Protein 4Z5S (pdb70)

Secondary structure (DSSP, 8-state):
---SS-TTSHHHHHHHHHHHHHHHHHHHHHHHHHHHHHHH-GGGHHHHHHHHHHHHHHHHHHHHHHHHTT----HHHHHHHHHHHHHHHHHHHHTT-HHHHHIIIIIIIHHHHHHHHHHHGGGS-HHHHHHHHHHHHHHHHS--HHHHHHHHTHHHHHHHHHHHHHHHHHHHHHHHHHHHHHHHHTT--HHHHHHHHHHHHHHHHHHHT--HHHHHHHHTTT-

Sequence (223 aa):
VRTEFDYSSEIYKDAYSRINAIVIEGEQEAYSNYLQMMAELLPEDKEELTRRLAKMENRHKKGFQACGNNLQVNPDMPYAQEFFAGLHGNFQHHAFSEGKVVTCLLIQALIIEAFAIAAYNIYIPVADDFARKKITEGVVKDEYTHLNYGEEWLKANFATAKEELEQANKENLPLVWKMLNQQVQGDAKVLGMEKEALVEEDFMMISYGEALSNIGFSTREIMRMSSYGL

Foldseek 3Di:
DQAPDDLLDPLLLVLCLAVLLLLLVLLQLQLVLLCLLCVLVVVCNVVSNVRSVLSNVLSVLSVVLNVVSVHHHDNVSNCVLCVQLSVVLVVCSVVSNSLLNLCSRLQQSLQLLLLLLVLLLSRGDPSSNVSSVVSNVVVVPDDSVSLVVLLVVVVVSVVVSQVSLLRPLLSVVVSLVVSQVSCVNSVRHSVSSLVSSLVRNLVSCVSSPDDPVRSVCRNPHND

Nearest PDB structures (foldseek):
  4z5s-assembly1_A  TM=1.005E+00  e=1.590E-28  Synechocystis sp. PCC 6803 substr. Kazusa
  4quw-assembly1_A  TM=9.975E-01  e=7.580E-22  Synechococcus elongatus PCC 7942 = FACHB-805
  4kvs-assembly1_A  TM=9.862E-01  e=9.616E-21  Prochlorococcus marinus str. MIT 9313
  5k53-assembly1_A  TM=9.858E-01  e=2.243E-20  Oscillatoria sp.
  4pgk-assembly1_A  TM=9.896E-01  e=4.785E-20  Prochlorococcus marinus str. MIT 9313

Organism: Synechocystis sp. (strain ATCC 27184 / PCC 6803 / Kazusa) (NCBI:txid1111708)

Solvent-accessible surface area: 10754 Å² total; per-residue (Å²): 202,106,30,175,80,91,53,83,31,124,95,0,44,74,2,7,17,49,19,5,0,16,24,4,15,11,9,60,14,5,64,39,7,8,62,47,0,7,122,48,8,87,123,32,128,89,88,0,24,151,21,0,122,5,11,26,138,6,23,118,18,8,72,33,0,0,108,73,15,154,12,130,35,55,48,92,49,0,89,140,25,14,57,36,5,51,37,53,1,88,113,4,43,86,87,41,88,26,12,16,0,0,0,4,7,1,3,0,23,32,3,22,27,25,2,18,11,46,32,17,20,80,21,0,12,101,87,0,94,158,36,0,67,36,7,10,130,38,26,138,90,81,124,42,20,0,27,65,47,0,95,86,50,36,98,114,2,63,144,53,0,59,90,3,1,94,100,1,0,42,42,0,18,142,10,4,94,106,11,63,48,22,2,116,28,1,29,8,70,50,119,33,6,35,102,39,1,52,99,34,0,9,116,11,0,62,51,3,40,7,55,112,178,33,26,130,158,14,13,54,90,52,128

Structure (mmCIF, N/CA/C/O backbone):
data_4Z5S
#
_entry.id   4Z5S
#
_cell.length_a   68.519
_cell.length_b   88.027
_cell.length_c   36.251
_cell.angle_alpha   90.00
_cell.angle_beta   90.00
_cell.angle_gamma   90.00
#
_symmetry.space_group_name_H-M   'P 21 21 2'
#
loop_
_entity.id
_entity.type
_entity.pdbx_description
1 polymer 'Aldehyde decarbonylase'
2 water water
#
loop_
_atom_site.group_PDB
_atom_site.id
_atom_site.type_symbol
_atom_site.label_atom_id
_atom_site.label_alt_id
_atom_site.label_comp_id
_atom_site.label_asym_id
_atom_site.label_entity_id
_atom_site.label_seq_id
_atom_site.pdbx_PDB_ins_code
_atom_site.Cartn_x
_atom_site.Cartn_y
_atom_site.Cartn_z
_atom_site.occupancy
_atom_site.B_iso_or_equiv
_atom_site.auth_seq_id
_atom_site.auth_comp_id
_atom_site.auth_asym_id
_atom_site.auth_atom_id
_atom_site.pdbx_PDB_model_num
ATOM 1 N N . VAL A 1 6 ? -6.201 120.699 50.221 1.00 44.62 6 VAL A N 1
ATOM 2 C CA . VAL A 1 6 ? -7.252 119.682 50.195 1.00 33.74 6 VAL A CA 1
ATOM 3 C C . VAL A 1 6 ? -6.609 118.293 50.012 1.00 21.94 6 VAL A C 1
ATOM 4 O O . VAL A 1 6 ? -7.277 117.254 50.031 1.00 24.38 6 VAL A O 1
ATOM 8 N N . ARG A 1 7 ? -5.281 118.280 49.918 1.00 20.54 7 ARG A N 1
ATOM 9 C CA . ARG A 1 7 ? -4.555 117.048 49.606 1.00 16.37 7 ARG A CA 1
ATOM 10 C C . ARG A 1 7 ? -4.226 116.130 50.778 1.00 13.68 7 ARG A C 1
ATOM 11 O O . ARG A 1 7 ? -4.111 114.917 50.597 1.00 15.56 7 ARG A O 1
ATOM 19 N N . THR A 1 8 ? -4.047 116.704 51.964 1.00 13.60 8 THR A N 1
ATOM 20 C CA . THR A 1 8 ? -3.659 115.921 53.137 1.00 9.64 8 THR A CA 1
ATOM 21 C C . THR A 1 8 ? -4.491 116.337 54.342 1.00 9.65 8 THR A C 1
ATOM 22 O O . THR A 1 8 ? -4.950 117.482 54.414 1.00 12.36 8 THR A O 1
ATOM 26 N N . GLU A 1 9 ? -4.701 115.404 55.269 1.00 9.41 9 GLU A N 1
ATOM 27 C CA . GLU A 1 9 ? -5.423 115.719 56.499 1.00 9.90 9 GLU A CA 1
ATOM 28 C C . GLU A 1 9 ? -4.607 116.616 57.430 1.00 12.57 9 GLU A C 1
ATOM 29 O O . GLU A 1 9 ? -5.176 117.433 58.153 1.00 13.68 9 GLU A O 1
ATOM 35 N N . PHE A 1 10 ? -3.279 116.476 57.407 1.00 10.34 10 PHE A N 1
ATOM 36 C CA . PHE A 1 10 ? -2.409 117.365 58.184 1.00 9.18 10 PHE A CA 1
ATOM 37 C C . PHE A 1 10 ? -1.829 118.434 57.289 1.00 12.63 10 PHE A C 1
ATOM 38 O O . PHE A 1 10 ? -1.300 118.127 56.225 1.00 13.72 10 PHE A O 1
ATOM 46 N N . ASP A 1 11 ? -1.941 119.688 57.714 1.00 9.78 11 ASP A N 1
ATOM 47 C CA . ASP A 1 11 ? -1.440 120.790 56.907 1.00 11.02 11 ASP A CA 1
ATOM 48 C C . ASP A 1 11 ? 0.075 120.673 56.705 1.00 9.54 11 ASP A C 1
ATOM 49 O O . ASP A 1 11 ? 0.802 120.257 57.611 1.00 11.25 11 ASP A O 1
ATOM 54 N N . TYR A 1 12 ? 0.551 121.048 55.518 1.00 9.23 12 TYR A N 1
ATOM 55 C CA . TYR A 1 12 ? 1.986 121.004 55.230 1.00 9.64 12 TYR A CA 1
ATOM 56 C C . TYR A 1 12 ? 2.810 121.813 56.230 1.00 9.49 12 TYR A C 1
ATOM 57 O O . TYR A 1 12 ? 3.979 121.513 56.448 1.00 9.51 12 TYR A O 1
ATOM 66 N N . SER A 1 13 ? 2.196 122.823 56.842 1.00 8.72 13 SER A N 1
ATOM 67 C CA . SER A 1 13 ? 2.917 123.708 57.761 1.00 9.34 13 SER A CA 1
ATOM 68 C C . SER A 1 13 ? 2.874 123.209 59.199 1.00 9.98 13 SER A C 1
ATOM 69 O O . SER A 1 13 ? 3.552 123.765 60.080 1.00 12.78 13 SER A O 1
ATOM 72 N N . SER A 1 14 ? 2.085 122.168 59.456 1.00 11.08 14 SER A N 1
ATOM 73 C CA . SER A 1 14 ? 1.942 121.657 60.821 1.00 10.29 14 SER A CA 1
ATOM 74 C C . SER A 1 14 ? 3.224 120.988 61.313 1.00 10.27 14 SER A C 1
ATOM 75 O O . SER A 1 14 ? 3.989 120.401 60.522 1.00 10.85 14 SER A O 1
ATOM 78 N N . GLU A 1 15 ? 3.455 121.082 62.616 1.00 11.02 15 GLU A N 1
ATOM 79 C CA . GLU A 1 15 ? 4.577 120.381 63.218 1.00 10.07 15 GLU A CA 1
ATOM 80 C C . GLU A 1 15 ? 4.430 118.866 63.064 1.00 13.36 15 GLU A C 1
ATOM 81 O O . GLU A 1 15 ? 5.414 118.164 62.852 1.00 12.15 15 GLU A O 1
ATOM 87 N N . ILE A 1 16 ? 3.198 118.363 63.113 1.00 12.20 16 ILE A N 1
ATOM 88 C CA . ILE A 1 16 ? 2.958 116.939 62.883 1.00 9.64 16 ILE A CA 1
ATOM 89 C C . ILE A 1 16 ? 3.434 116.505 61.500 1.00 10.04 16 ILE A C 1
ATOM 90 O O . ILE A 1 16 ? 4.139 115.493 61.370 1.00 10.27 16 ILE A O 1
ATOM 95 N N . TYR A 1 17 ? 3.083 117.282 60.475 1.00 8.64 17 TYR A N 1
ATOM 96 C CA . TYR A 1 17 ? 3.489 116.950 59.113 1.00 8.08 17 TYR A CA 1
ATOM 97 C C . TYR A 1 17 ? 5.004 117.077 58.956 1.00 8.25 17 TYR A C 1
ATOM 98 O O . TYR A 1 17 ? 5.656 116.172 58.424 1.00 7.91 17 TYR A O 1
ATOM 107 N N . LYS A 1 18 ? 5.562 118.188 59.428 1.00 9.03 18 LYS A N 1
ATOM 108 C CA . LYS A 1 18 ? 6.997 118.437 59.273 1.00 8.18 18 LYS A CA 1
ATOM 109 C C . LYS A 1 18 ? 7.834 117.378 59.993 1.00 9.38 18 LYS A C 1
ATOM 110 O O . LYS A 1 18 ? 8.872 116.951 59.481 1.00 10.22 18 LYS A O 1
ATOM 116 N N . ASP A 1 19 ? 7.365 116.937 61.159 1.00 10.85 19 ASP A N 1
ATOM 117 C CA . ASP A 1 19 ? 8.055 115.903 61.915 1.00 9.20 19 ASP A CA 1
ATOM 118 C C . ASP A 1 19 ? 8.096 114.575 61.158 1.00 9.67 19 ASP A C 1
ATOM 119 O O . ASP A 1 19 ? 9.165 113.959 61.019 1.00 8.72 19 ASP A O 1
ATOM 124 N N . ALA A 1 20 ? 6.945 114.143 60.649 1.00 8.04 20 ALA A N 1
ATOM 125 C CA . ALA A 1 20 ? 6.904 112.935 59.842 1.00 7.68 20 ALA A CA 1
ATOM 126 C C . ALA A 1 20 ? 7.770 113.108 58.608 1.00 7.75 20 ALA A C 1
ATOM 127 O O . ALA A 1 20 ? 8.523 112.202 58.239 1.00 8.86 20 ALA A O 1
ATOM 129 N N . TYR A 1 21 ? 7.660 114.269 57.968 1.00 7.03 21 TYR A N 1
ATOM 130 C CA . TYR A 1 21 ? 8.435 114.544 56.766 1.00 6.66 21 TYR A CA 1
ATOM 131 C C . TYR A 1 21 ? 9.933 114.469 57.025 1.00 8.36 21 TYR A C 1
ATOM 132 O O . TYR A 1 21 ? 10.707 114.040 56.160 1.00 8.44 21 TYR A O 1
ATOM 141 N N . SER A 1 22 ? 10.352 114.886 58.215 1.00 7.40 22 SER A N 1
ATOM 142 C CA . SER A 1 22 ? 11.776 114.893 58.523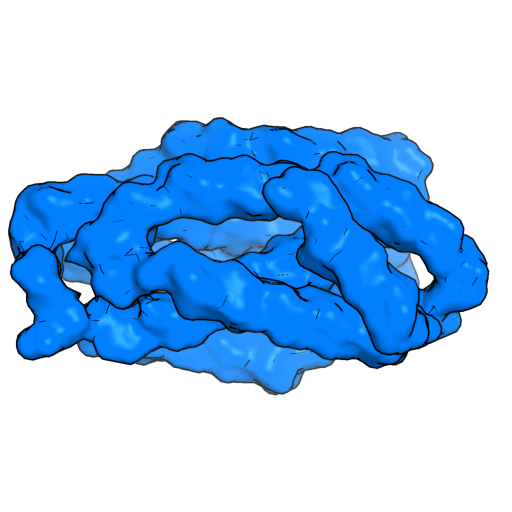 1.00 7.23 22 SER A CA 1
ATOM 143 C C . SER A 1 22 ? 12.384 113.498 58.418 1.00 8.03 22 SER A C 1
ATOM 144 O O . SER A 1 22 ? 13.547 113.343 58.029 1.00 8.52 22 SER A O 1
ATOM 147 N N . ARG A 1 23 ? 11.605 112.477 58.756 1.00 7.83 23 ARG A N 1
ATOM 148 C CA . ARG A 1 23 ? 12.106 111.122 58.682 1.00 7.88 23 ARG A CA 1
ATOM 149 C C . ARG A 1 23 ? 11.926 110.495 57.304 1.00 9.15 23 ARG A C 1
ATOM 150 O O . ARG A 1 23 ? 12.835 109.815 56.815 1.00 10.05 23 ARG A O 1
ATOM 158 N N . ILE A 1 24 ? 10.785 110.734 56.658 1.00 8.46 24 ILE A N 1
ATOM 159 C CA . ILE A 1 24 ? 10.562 110.173 55.325 1.00 6.63 24 ILE A CA 1
ATOM 160 C C . ILE A 1 24 ? 11.490 110.821 54.301 1.00 8.17 24 ILE A C 1
ATOM 161 O O . ILE A 1 24 ? 12.049 110.147 53.443 1.00 7.60 24 ILE A O 1
ATOM 166 N N . ASN A 1 25 ? 11.659 112.135 54.387 1.00 7.32 25 ASN A N 1
ATOM 167 C CA . ASN A 1 25 ? 12.597 112.845 53.521 1.00 5.75 25 ASN A CA 1
ATOM 168 C C . ASN A 1 25 ? 14.026 112.337 53.734 1.00 8.26 25 ASN A C 1
ATOM 169 O O . ASN A 1 25 ? 14.765 112.119 52.772 1.00 8.40 25 ASN A O 1
ATOM 174 N N . ALA A 1 26 ? 14.406 112.125 54.989 1.00 7.54 26 ALA A N 1
ATOM 175 C CA . ALA A 1 26 ? 15.734 111.592 55.282 1.00 6.14 26 ALA A CA 1
ATOM 176 C C . ALA A 1 26 ? 15.915 110.204 54.648 1.00 7.78 26 ALA A C 1
ATOM 177 O O . ALA A 1 26 ? 16.976 109.900 54.074 1.00 8.27 26 ALA A O 1
ATOM 179 N N . ILE A 1 27 ? 14.887 109.365 54.747 1.00 7.07 27 ILE A N 1
ATOM 180 C CA . ILE A 1 27 ? 14.941 108.030 54.159 1.00 6.67 27 ILE A CA 1
ATOM 181 C C . ILE A 1 27 ? 15.156 108.107 52.647 1.00 9.43 27 ILE A C 1
ATOM 182 O O . ILE A 1 27 ? 15.998 107.392 52.097 1.00 8.74 27 ILE A O 1
ATOM 187 N N . VAL A 1 28 ? 14.423 108.980 51.963 1.00 7.39 28 VAL A N 1
ATOM 188 C CA . VAL A 1 28 ? 14.605 109.062 50.520 1.00 7.40 28 VAL A CA 1
ATOM 189 C C . VAL A 1 28 ? 15.992 109.593 50.141 1.00 9.53 28 VAL A C 1
ATOM 190 O O . VAL A 1 28 ? 16.631 109.069 49.220 1.00 9.46 28 VAL A O 1
ATOM 194 N N . ILE A 1 29 ? 16.479 110.601 50.867 1.00 7.37 29 ILE A N 1
ATOM 195 C CA . ILE A 1 29 ? 17.795 111.175 50.625 1.00 7.05 29 ILE A CA 1
ATOM 196 C C . ILE A 1 29 ? 18.888 110.126 50.856 1.00 10.71 29 ILE A C 1
ATOM 197 O O . ILE A 1 29 ? 19.783 109.952 50.025 1.00 9.11 29 ILE A O 1
ATOM 202 N N . GLU A 1 30 ? 18.808 109.419 51.978 1.00 8.83 30 GLU A N 1
ATOM 203 C CA . GLU A 1 30 ? 19.787 108.380 52.286 1.00 10.47 30 GLU A CA 1
ATOM 204 C C . GLU A 1 30 ? 19.757 107.242 51.266 1.00 12.55 30 GLU A C 1
ATOM 205 O O . GLU A 1 30 ? 20.821 106.737 50.862 1.00 9.90 30 GLU A O 1
ATOM 211 N N . GLY A 1 31 ? 18.556 106.859 50.834 1.00 9.27 31 GLY A N 1
ATOM 212 C CA . GLY A 1 31 ? 18.401 105.804 49.841 1.00 5.93 31 GLY A CA 1
ATOM 213 C C . GLY A 1 31 ? 19.087 106.197 48.546 1.00 9.83 31 GLY A C 1
ATOM 214 O O . GLY A 1 31 ? 19.775 105.383 47.906 1.00 8.31 31 GLY A O 1
ATOM 215 N N . GLU A 1 32 ? 18.891 107.444 48.146 1.00 7.56 32 GLU A N 1
ATOM 216 C CA . GLU A 1 32 ? 19.553 107.950 46.946 1.00 7.53 32 GLU A CA 1
ATOM 217 C C . GLU A 1 32 ? 21.078 108.048 47.102 1.00 7.98 32 GLU A C 1
ATOM 218 O O . GLU A 1 32 ? 21.818 107.701 46.184 1.00 8.73 32 GLU A O 1
ATOM 224 N N . GLN A 1 33 ? 21.550 108.518 48.262 1.00 8.27 33 GLN A N 1
ATOM 225 C CA . GLN A 1 33 ? 22.974 108.533 48.578 1.00 8.82 33 GLN A CA 1
ATOM 226 C C . GLN A 1 33 ? 23.562 107.126 48.486 1.00 7.83 33 GLN A C 1
ATOM 227 O O . GLN A 1 33 ? 24.609 106.917 47.877 1.00 9.02 33 GLN A O 1
ATOM 233 N N . GLU A 1 34 ? 22.874 106.161 49.081 1.00 8.29 34 GLU A N 1
ATOM 234 C CA . GLU A 1 34 ? 23.353 104.783 49.021 1.00 7.12 34 GLU A CA 1
ATOM 235 C C . GLU A 1 34 ? 23.310 104.212 47.602 1.00 7.90 34 GLU A C 1
ATOM 236 O O . GLU A 1 34 ? 24.203 103.469 47.212 1.00 11.19 34 GLU A O 1
ATOM 242 N N . ALA A 1 35 ? 22.301 104.588 46.813 1.00 5.39 35 ALA A N 1
ATOM 243 C CA . ALA A 1 35 ? 22.241 104.154 45.423 1.00 5.65 35 ALA A CA 1
ATOM 244 C C . ALA A 1 35 ? 23.460 104.634 44.618 1.00 8.12 35 ALA A C 1
ATOM 245 O O . ALA A 1 35 ? 24.046 103.873 43.851 1.00 8.41 35 ALA A O 1
ATOM 247 N N . TYR A 1 36 ? 23.819 105.906 44.788 1.00 7.31 36 TYR A N 1
ATOM 248 C CA . TYR A 1 36 ? 25.011 106.485 44.184 1.00 8.30 36 TYR A CA 1
ATOM 249 C C . TYR A 1 36 ? 26.250 105.648 44.522 1.00 6.41 36 TYR A C 1
ATOM 250 O O . TYR A 1 36 ? 26.982 105.200 43.619 1.00 7.17 36 TYR A O 1
ATOM 259 N N . SER A 1 37 ? 26.467 105.414 45.811 1.00 6.54 37 SER A N 1
ATOM 260 C CA . SER A 1 37 ? 27.639 104.680 46.253 1.00 9.13 37 SER A CA 1
ATOM 261 C C . SER A 1 37 ? 27.591 103.215 45.811 1.00 9.81 37 SER A C 1
ATOM 262 O O . SER A 1 37 ? 28.609 102.651 45.411 1.00 10.82 37 SER A O 1
ATOM 265 N N . ASN A 1 38 ? 26.409 102.607 45.877 1.00 8.45 38 ASN A N 1
ATOM 266 C CA . ASN A 1 38 ? 26.233 101.216 45.468 1.00 8.24 38 ASN A CA 1
ATOM 267 C C . ASN A 1 38 ? 26.501 100.993 43.986 1.00 10.18 38 ASN A C 1
ATOM 268 O O . ASN A 1 38 ? 27.173 100.036 43.617 1.00 8.84 38 ASN A O 1
ATOM 273 N N . TYR A 1 39 ? 25.991 101.873 43.134 1.00 6.43 39 TYR A N 1
ATOM 274 C CA . TYR A 1 39 ? 26.253 101.747 41.700 1.00 7.56 39 TYR A CA 1
ATOM 275 C C . TYR A 1 39 ? 27.724 101.949 41.363 1.00 9.44 39 TYR A C 1
ATOM 276 O O . TYR A 1 39 ? 28.246 101.248 40.496 1.00 8.97 39 TYR A O 1
ATOM 285 N N . LEU A 1 40 ? 28.401 102.886 42.036 1.00 6.99 40 LEU A N 1
ATOM 286 C CA . LEU A 1 40 ? 29.838 103.061 41.799 1.00 9.08 40 LEU A CA 1
ATOM 287 C C . LEU A 1 40 ? 30.611 101.804 42.201 1.00 8.80 40 LEU A C 1
ATOM 288 O O . LEU A 1 40 ? 31.584 101.424 41.539 1.00 9.63 40 LEU A O 1
ATOM 293 N N . GLN A 1 41 ? 30.198 101.177 43.299 1.00 7.53 41 GLN A N 1
ATOM 294 C CA . GLN A 1 41 ? 30.829 99.924 43.727 1.00 7.67 41 GLN A CA 1
ATOM 295 C C . GLN A 1 41 ? 30.518 98.776 42.785 1.00 11.19 41 GLN A C 1
ATOM 296 O O . GLN A 1 41 ? 31.365 97.909 42.544 1.00 12.84 41 GLN A O 1
ATOM 302 N N . MET A 1 42 ? 29.318 98.761 42.223 1.00 8.97 42 MET A N 1
ATOM 303 C CA A MET A 1 42 ? 28.943 97.741 41.243 0.50 10.27 42 MET A CA 1
ATOM 304 C CA B MET A 1 42 ? 29.010 97.674 41.307 0.50 10.01 42 MET A CA 1
ATOM 305 C C . MET A 1 42 ? 29.834 97.785 40.022 1.00 12.05 42 MET A C 1
ATOM 306 O O . MET A 1 42 ? 30.147 96.764 39.416 1.00 10.95 42 MET A O 1
ATOM 315 N N . ALA A 1 43 ? 30.240 98.997 39.657 1.00 13.00 43 ALA A N 1
ATOM 316 C CA . ALA A 1 43 ? 31.155 99.191 38.531 1.00 12.85 43 ALA A CA 1
ATOM 317 C C . ALA A 1 43 ? 32.529 98.543 38.778 1.00 12.31 43 ALA A C 1
ATOM 318 O O . ALA A 1 43 ? 33.254 98.223 37.834 1.00 13.62 43 ALA A O 1
ATOM 320 N N . GLU A 1 44 ? 32.902 98.353 40.045 1.00 13.47 44 GLU A N 1
ATOM 321 C CA . GLU A 1 44 ? 34.119 97.602 40.363 1.00 12.69 44 GLU A CA 1
ATOM 322 C C . GLU A 1 44 ? 33.971 96.134 40.021 1.00 11.04 44 GLU A C 1
ATOM 323 O O . GLU A 1 44 ? 34.925 95.493 39.581 1.00 15.89 44 GLU A O 1
ATOM 329 N N . LEU A 1 45 ? 32.773 95.601 40.261 1.00 11.61 45 LEU A N 1
ATOM 330 C CA . LEU A 1 45 ? 32.510 94.190 40.026 1.00 13.54 45 LEU A CA 1
ATOM 331 C C . LEU A 1 45 ? 32.238 93.910 38.548 1.00 12.65 45 LEU A C 1
ATOM 332 O O . LEU A 1 45 ? 32.492 92.811 38.056 1.00 13.85 45 LEU A O 1
ATOM 337 N N . LEU A 1 46 ? 31.728 94.920 37.844 1.00 10.14 46 LEU A N 1
ATOM 338 C CA . LEU A 1 46 ? 31.362 94.804 36.435 1.00 11.30 46 LEU A CA 1
ATOM 339 C C . LEU A 1 46 ? 32.010 95.916 35.638 1.00 12.20 46 LEU A C 1
ATOM 340 O O . LEU A 1 46 ? 31.320 96.796 35.127 1.00 10.11 46 LEU A O 1
ATOM 345 N N . PRO A 1 47 ? 33.346 95.898 35.549 1.00 11.75 47 PRO A N 1
ATOM 346 C CA . PRO A 1 47 ? 34.041 97.015 34.896 1.00 11.47 47 PRO A CA 1
ATOM 347 C C . PRO A 1 47 ? 33.660 97.201 33.435 1.00 12.02 47 PRO A C 1
ATOM 348 O O . PRO A 1 47 ? 33.767 98.310 32.909 1.00 13.99 47 PRO A O 1
ATOM 352 N N . GLU A 1 48 ? 33.222 96.130 32.782 1.00 13.26 48 GLU A N 1
ATOM 353 C CA . GLU A 1 48 ? 32.821 96.223 31.386 1.00 15.56 48 GLU A CA 1
ATOM 354 C C . GLU A 1 48 ? 31.618 97.165 31.220 1.00 15.55 48 GLU A C 1
ATOM 355 O O . GLU A 1 48 ? 31.387 97.711 30.140 1.00 18.97 48 GLU A O 1
ATOM 361 N N . ASP A 1 49 ? 30.858 97.363 32.298 1.00 12.30 49 ASP A N 1
ATOM 362 C CA . ASP A 1 49 ? 29.687 98.220 32.246 1.00 12.98 49 ASP A CA 1
ATOM 363 C C . ASP A 1 49 ? 29.873 99.466 33.104 1.00 9.94 49 ASP A C 1
ATOM 364 O O . ASP A 1 49 ? 28.905 100.043 33.584 1.00 12.44 49 ASP A O 1
ATOM 369 N N . LYS A 1 50 ? 31.126 99.884 33.274 1.00 11.69 50 LYS A N 1
ATOM 370 C CA . LYS A 1 50 ? 31.446 101.002 34.162 1.00 12.90 50 LYS A CA 1
ATOM 371 C C . LYS A 1 50 ? 30.748 102.296 33.756 1.00 12.16 50 LYS A C 1
ATOM 372 O O . LYS A 1 50 ? 30.246 103.026 34.613 1.00 12.89 50 LYS A O 1
ATOM 378 N N . GLU A 1 51 ? 30.730 102.590 32.456 1.00 12.66 51 GLU A N 1
ATOM 379 C CA . GLU A 1 51 ? 30.153 103.853 32.001 1.00 11.99 51 GLU A CA 1
ATOM 380 C C . GLU A 1 51 ? 28.664 103.907 32.350 1.00 11.13 51 GLU A C 1
ATOM 381 O O . GLU A 1 51 ? 28.184 104.892 32.898 1.00 12.34 51 GLU A O 1
ATOM 387 N N . GLU A 1 52 ? 27.941 102.828 32.072 1.00 14.97 52 GLU A N 1
ATOM 388 C CA . GLU A 1 52 ? 26.505 102.796 32.328 1.00 14.26 52 GLU A CA 1
ATOM 389 C C . GLU A 1 52 ? 26.196 102.871 33.827 1.00 11.54 52 GLU A C 1
ATOM 390 O O . GLU A 1 52 ? 25.278 103.583 34.261 1.00 13.35 52 GLU A O 1
ATOM 396 N N . LEU A 1 53 ? 26.993 102.169 34.624 1.00 11.65 53 LEU A N 1
ATOM 397 C CA . LEU A 1 53 ? 26.762 102.141 36.065 1.00 11.03 53 LEU A CA 1
ATOM 398 C C . LEU A 1 53 ? 27.118 103.481 36.709 1.00 9.61 53 LEU A C 1
ATOM 399 O O . LEU A 1 53 ? 26.466 103.918 37.675 1.00 10.93 53 LEU A O 1
ATOM 404 N N . THR A 1 54 ? 28.134 104.140 36.169 1.00 12.41 54 THR A N 1
ATOM 405 C CA . THR A 1 54 ? 28.528 105.450 36.671 1.00 12.48 54 THR A CA 1
ATOM 406 C C . THR A 1 54 ? 27.447 106.458 36.327 1.00 11.11 54 THR A C 1
ATOM 407 O O . THR A 1 54 ? 27.113 107.309 37.146 1.00 12.55 54 THR A O 1
ATOM 411 N N . ARG A 1 55 ? 26.879 106.352 35.126 1.00 12.49 55 ARG A N 1
ATOM 412 C CA A ARG A 1 55 ? 25.790 107.243 34.730 0.50 12.15 55 ARG A CA 1
ATOM 413 C CA B ARG A 1 55 ? 25.794 107.245 34.732 0.50 12.16 55 ARG A CA 1
ATOM 414 C C . ARG A 1 55 ? 24.598 107.108 35.668 1.00 12.82 55 ARG A C 1
ATOM 415 O O . ARG A 1 55 ? 24.008 108.104 36.068 1.00 12.79 55 ARG A O 1
ATOM 430 N N . LEU A 1 56 ? 24.250 105.869 36.015 1.00 9.27 56 LEU A N 1
ATOM 431 C CA . LEU A 1 56 ? 23.150 105.620 36.943 1.00 8.98 56 LEU A CA 1
ATOM 432 C C . LEU A 1 56 ? 23.464 106.213 38.313 1.00 11.51 56 LEU A C 1
ATOM 433 O O . LEU A 1 56 ? 22.603 106.844 38.939 1.00 10.73 56 LEU A O 1
ATOM 438 N N . ALA A 1 57 ? 24.704 106.031 38.773 1.00 9.05 57 ALA A N 1
ATOM 439 C CA . ALA A 1 57 ? 25.107 106.581 40.062 1.00 7.43 57 ALA A CA 1
ATOM 440 C C . ALA A 1 57 ? 24.899 108.077 40.086 1.00 8.59 57 ALA A C 1
ATOM 441 O O . ALA A 1 57 ? 24.331 108.621 41.047 1.00 11.91 57 ALA A O 1
ATOM 443 N N . LYS A 1 58 ? 25.376 108.741 39.036 1.00 10.54 58 LYS A N 1
ATOM 444 C CA . LYS A 1 58 ? 25.299 110.190 38.943 1.00 9.20 58 LYS A CA 1
ATOM 445 C C . LYS A 1 58 ? 23.864 110.670 38.883 1.00 9.97 58 LYS A C 1
ATOM 446 O O . LYS A 1 58 ? 23.517 111.687 39.484 1.00 13.08 58 LYS A O 1
ATOM 452 N N . MET A 1 59 ? 23.023 109.922 38.185 1.00 10.61 59 MET A N 1
ATOM 453 C CA . MET A 1 59 ? 21.602 110.263 38.155 1.00 8.83 59 MET A CA 1
ATOM 454 C C . MET A 1 59 ? 20.981 110.194 39.545 1.00 10.72 59 MET A C 1
ATOM 455 O O . MET A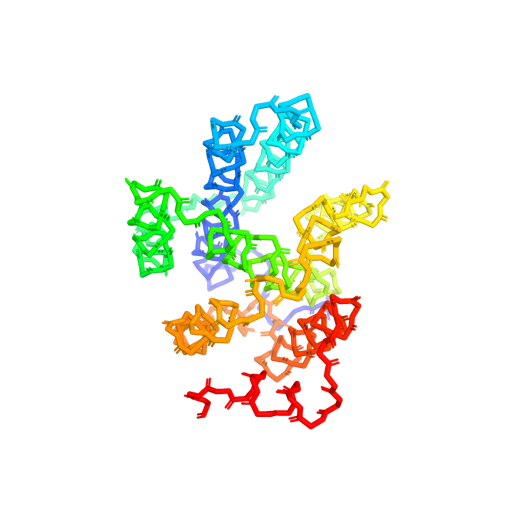 1 59 ? 20.193 111.065 39.915 1.00 9.83 59 MET A O 1
ATOM 460 N N . GLU A 1 60 ? 21.338 109.172 40.321 1.00 7.17 60 GLU A N 1
ATOM 461 C CA . GLU A 1 60 ? 20.748 109.056 41.641 1.00 7.35 60 GLU A CA 1
ATOM 462 C C . GLU A 1 60 ? 21.269 110.151 42.561 1.00 8.60 60 GLU A C 1
ATOM 463 O O . GLU A 1 60 ? 20.530 110.615 43.430 1.00 9.24 60 GLU A O 1
ATOM 469 N N . ASN A 1 61 ? 22.513 110.589 42.365 1.00 9.95 61 ASN A N 1
ATOM 470 C CA . ASN A 1 61 ? 23.005 111.719 43.152 1.00 9.21 61 ASN A CA 1
ATOM 471 C C . ASN A 1 61 ? 22.239 113.014 42.834 1.00 10.66 61 ASN A C 1
ATOM 472 O O . ASN A 1 61 ? 21.955 113.819 43.728 1.00 12.60 61 ASN A O 1
ATOM 477 N N . ARG A 1 62 ? 21.887 113.195 41.563 1.00 9.57 62 ARG A N 1
ATOM 478 C CA . ARG A 1 62 ? 21.060 114.312 41.117 1.00 10.22 62 ARG A CA 1
ATOM 479 C C . ARG A 1 62 ? 19.700 114.226 41.810 1.00 12.14 62 ARG A C 1
ATOM 480 O O . ARG A 1 62 ? 19.188 115.227 42.322 1.00 12.34 62 ARG A O 1
ATOM 488 N N . HIS A 1 63 ? 19.124 113.028 41.844 1.00 9.58 63 HIS A N 1
ATOM 489 C CA . HIS A 1 63 ? 17.831 112.829 42.495 1.00 9.00 63 HIS A CA 1
ATOM 490 C C . HIS A 1 63 ? 17.903 113.165 43.980 1.00 10.13 63 HIS A C 1
ATOM 491 O O . HIS A 1 63 ? 16.998 113.789 44.526 1.00 10.26 63 HIS A O 1
ATOM 498 N N . LYS A 1 64 ? 18.981 112.732 44.631 1.00 9.05 64 LYS A N 1
ATOM 499 C CA . LYS A 1 64 ? 19.212 113.049 46.043 1.00 10.54 64 LYS A CA 1
ATOM 500 C C . LYS A 1 64 ? 19.095 114.548 46.299 1.00 9.60 64 LYS A C 1
ATOM 501 O O . LYS A 1 64 ? 18.412 114.983 47.237 1.00 10.84 64 LYS A O 1
ATOM 507 N N . LYS A 1 65 ? 19.726 115.345 45.442 1.00 10.57 65 LYS A N 1
ATOM 508 C CA . LYS A 1 65 ? 19.718 116.789 45.616 1.00 11.77 65 LYS A CA 1
ATOM 509 C C . LYS A 1 65 ? 18.320 117.382 45.443 1.00 12.49 65 LYS A C 1
ATOM 510 O O . LYS A 1 65 ? 17.953 118.325 46.142 1.00 13.03 65 LYS A O 1
ATOM 516 N N . GLY A 1 66 ? 17.530 116.812 44.531 1.00 11.42 66 GLY A N 1
ATOM 517 C CA . GLY A 1 66 ? 16.143 117.223 44.385 1.00 9.83 66 GLY A CA 1
ATOM 518 C C . GLY A 1 66 ? 15.333 116.966 45.644 1.00 10.45 66 GLY A C 1
ATOM 519 O O . GLY A 1 66 ? 14.555 117.818 46.076 1.00 9.34 66 GLY A O 1
ATOM 520 N N . PHE A 1 67 ? 15.519 115.797 46.244 1.00 9.56 67 PHE A N 1
ATOM 521 C CA . PHE A 1 67 ? 14.794 115.476 47.462 1.00 7.91 67 PHE A CA 1
ATOM 522 C C . PHE A 1 67 ? 15.276 116.326 48.641 1.00 9.80 67 PHE A C 1
ATOM 523 O O . PHE A 1 67 ? 14.482 116.703 49.493 1.00 8.96 67 PHE A O 1
ATOM 531 N N . GLN A 1 68 ? 16.560 116.670 48.669 1.00 10.60 68 GLN A N 1
ATOM 532 C CA . GLN A 1 68 ? 17.016 117.631 49.676 1.00 10.41 68 GLN A CA 1
ATOM 533 C C . GLN A 1 68 ? 16.277 118.966 49.525 1.00 12.99 68 GLN A C 1
ATOM 534 O O . GLN A 1 68 ? 15.863 119.563 50.516 1.00 10.71 68 GLN A O 1
ATOM 540 N N . ALA A 1 69 ? 16.061 119.405 48.287 1.00 10.90 69 ALA A N 1
ATOM 541 C CA . ALA A 1 69 ? 15.342 120.651 48.021 1.00 9.61 69 ALA A CA 1
ATOM 542 C C . ALA A 1 69 ? 13.892 120.581 48.512 1.00 10.93 69 ALA A C 1
ATOM 543 O O . ALA A 1 69 ? 13.305 121.596 48.911 1.00 12.48 69 ALA A O 1
ATOM 545 N N . CYS A 1 70 ? 13.323 119.376 48.491 1.00 10.80 70 CYS A N 1
ATOM 546 C CA . CYS A 1 70 ? 11.947 119.191 48.940 1.00 8.57 70 CYS A CA 1
ATOM 547 C C . CYS A 1 70 ? 11.841 119.451 50.434 1.00 9.74 70 CYS A C 1
ATOM 548 O O . CYS A 1 70 ? 10.899 120.091 50.888 1.00 9.94 70 CYS A O 1
ATOM 551 N N . GLY A 1 71 ? 12.809 118.949 51.202 1.00 10.19 71 GLY A N 1
ATOM 552 C CA . GLY A 1 71 ? 12.829 119.175 52.638 1.00 10.83 71 GLY A CA 1
ATOM 553 C C . GLY A 1 71 ? 13.051 120.647 52.948 1.00 12.05 71 GLY A C 1
ATOM 554 O O . GLY A 1 71 ? 12.370 121.210 53.807 1.00 10.33 71 GLY A O 1
ATOM 555 N N . ASN A 1 72 ? 13.962 121.281 52.220 1.00 12.75 72 ASN A N 1
ATOM 556 C CA . ASN A 1 72 ? 14.219 122.717 52.412 1.00 11.59 72 ASN A CA 1
ATOM 557 C C . ASN A 1 72 ? 12.977 123.581 52.172 1.00 13.98 72 ASN A C 1
ATOM 558 O O . ASN A 1 72 ? 12.686 124.540 52.914 1.00 12.36 72 ASN A O 1
ATOM 563 N N . ASN A 1 73 ? 12.240 123.241 51.123 1.00 12.01 73 ASN A N 1
ATOM 564 C CA . ASN A 1 73 ? 11.045 123.977 50.779 1.00 11.69 73 ASN A CA 1
ATOM 565 C C . ASN A 1 73 ? 9.988 123.925 51.882 1.00 10.97 73 ASN A C 1
ATOM 566 O O . ASN A 1 73 ? 9.245 124.891 52.097 1.00 14.77 73 ASN A O 1
ATOM 571 N N . LEU A 1 74 ? 9.930 122.798 52.586 1.00 10.03 74 LEU A N 1
ATOM 572 C CA . LEU A 1 74 ? 8.983 122.610 53.678 1.00 9.67 74 LEU A CA 1
ATOM 573 C C . LEU A 1 74 ? 9.552 123.051 55.028 1.00 10.22 74 LEU A C 1
ATOM 574 O O . LEU A 1 74 ? 8.896 122.899 56.051 1.00 10.59 74 LEU A O 1
ATOM 579 N N . GLN A 1 75 ? 10.758 123.617 55.006 1.00 10.39 75 GLN A N 1
ATOM 580 C CA . GLN A 1 75 ? 11.427 124.130 56.204 1.00 13.04 75 GLN A CA 1
ATOM 581 C C . GLN A 1 75 ? 11.647 123.007 57.210 1.00 8.90 75 GLN A C 1
ATOM 582 O O . GLN A 1 75 ? 11.449 123.184 58.418 1.00 11.20 75 GLN A O 1
ATOM 588 N N . VAL A 1 76 ? 12.088 121.860 56.687 1.00 11.26 76 VAL A N 1
ATOM 589 C CA . VAL A 1 76 ? 12.282 120.643 57.461 1.00 12.29 76 VAL A CA 1
ATOM 590 C C . VAL A 1 76 ? 13.752 120.243 57.430 1.00 15.58 76 VAL A C 1
ATOM 591 O O . VAL A 1 76 ? 14.370 120.246 56.360 1.00 21.76 76 VAL A O 1
ATOM 595 N N . ASN A 1 77 ? 14.318 119.921 58.594 1.00 11.31 77 ASN A N 1
ATOM 596 C CA . ASN A 1 77 ? 15.665 119.368 58.667 1.00 12.35 77 ASN A CA 1
ATOM 597 C C . ASN A 1 77 ? 15.578 117.842 58.722 1.00 9.78 77 ASN A C 1
ATOM 598 O O . ASN A 1 77 ? 14.996 117.295 59.663 1.00 11.58 77 ASN A O 1
ATOM 603 N N . PRO A 1 78 ? 16.146 117.143 57.726 1.00 10.24 78 PRO A N 1
ATOM 604 C CA . PRO A 1 78 ? 15.939 115.687 57.728 1.00 8.02 78 PRO A CA 1
ATOM 605 C C . PRO A 1 78 ? 16.722 114.976 58.822 1.00 12.23 78 PRO A C 1
ATOM 606 O O . PRO A 1 78 ? 17.837 115.390 59.156 1.00 11.71 78 PRO A O 1
ATOM 610 N N . ASP A 1 79 ? 16.141 113.902 59.357 1.00 9.91 79 ASP A N 1
ATOM 611 C CA . ASP A 1 79 ? 16.792 113.125 60.403 1.00 8.58 79 ASP A CA 1
ATOM 612 C C . ASP A 1 79 ? 17.646 112.031 59.766 1.00 8.87 79 ASP A C 1
ATOM 613 O O . ASP A 1 79 ? 17.219 110.880 59.627 1.00 8.89 79 ASP A O 1
ATOM 618 N N . MET A 1 80 ? 18.855 112.392 59.358 1.00 10.62 80 MET A N 1
ATOM 619 C CA . MET A 1 80 ? 19.698 111.444 58.629 1.00 10.47 80 MET A CA 1
ATOM 620 C C . MET A 1 80 ? 20.105 110.214 59.456 1.00 8.50 80 MET A C 1
ATOM 621 O O . MET A 1 80 ? 20.117 109.109 58.910 1.00 11.01 80 MET A O 1
ATOM 626 N N . PRO A 1 81 ? 20.400 110.384 60.759 1.00 11.71 81 PRO A N 1
ATOM 627 C CA . PRO A 1 81 ? 20.716 109.163 61.515 1.00 11.81 81 PRO A CA 1
ATOM 628 C C . PRO A 1 81 ? 19.579 108.145 61.541 1.00 9.86 81 PRO A C 1
ATOM 629 O O . PRO A 1 81 ? 19.843 106.939 61.463 1.00 10.39 81 PRO A O 1
ATOM 633 N N . TYR A 1 82 ? 18.338 108.617 61.626 1.00 9.50 82 TYR A N 1
ATOM 634 C CA . TYR A 1 82 ? 17.183 107.725 61.541 1.00 8.89 82 TYR A CA 1
ATOM 635 C C . TYR A 1 82 ? 17.184 106.942 60.238 1.00 9.41 82 TYR A C 1
ATOM 636 O O . TYR A 1 82 ? 16.950 105.730 60.224 1.00 9.45 82 TYR A O 1
ATOM 645 N N . ALA A 1 83 ? 17.434 107.644 59.134 1.00 7.43 83 ALA A N 1
ATOM 646 C CA . ALA A 1 83 ? 17.454 107.014 57.815 1.00 7.99 83 ALA A CA 1
ATOM 647 C C . ALA A 1 83 ? 18.577 105.980 57.688 1.00 8.04 83 ALA A C 1
ATOM 648 O O . ALA A 1 83 ? 18.391 104.927 57.073 1.00 9.40 83 ALA A O 1
ATOM 650 N N . GLN A 1 84 ? 19.739 106.293 58.250 1.00 8.83 84 GLN A N 1
ATOM 651 C CA . GLN A 1 84 ? 20.867 105.379 58.214 1.00 12.25 84 GLN A CA 1
ATOM 652 C C . GLN A 1 84 ? 20.542 104.090 58.969 1.00 13.68 84 GLN A C 1
ATOM 653 O O . GLN A 1 84 ? 20.831 102.998 58.484 1.00 15.52 84 GLN A O 1
ATOM 659 N N . GLU A 1 85 ? 19.879 104.203 60.116 1.00 10.76 85 GLU A N 1
ATOM 660 C CA . GLU A 1 85 ? 19.441 103.001 60.825 1.00 13.32 85 GLU A CA 1
ATOM 661 C C . GLU A 1 85 ? 18.377 102.236 60.043 1.00 12.33 85 GLU A C 1
ATOM 662 O O . GLU A 1 85 ? 18.361 101.004 60.042 1.00 13.10 85 GLU A O 1
ATOM 668 N N . PHE A 1 86 ? 17.482 102.969 59.395 1.00 8.82 86 PHE A N 1
ATOM 669 C CA . PHE A 1 86 ? 16.392 102.373 58.623 1.00 9.90 86 PHE A CA 1
ATOM 670 C C . PHE A 1 86 ? 16.936 101.441 57.538 1.00 12.18 86 PHE A C 1
ATOM 671 O O . PHE A 1 86 ? 16.402 100.351 57.312 1.00 13.11 86 PHE A O 1
ATOM 679 N N . PHE A 1 87 ? 18.005 101.871 56.875 1.00 11.67 87 PHE A N 1
ATOM 680 C CA . PHE A 1 87 ? 18.606 101.073 55.816 1.00 10.24 87 PHE A CA 1
ATOM 681 C C . PHE A 1 87 ? 19.688 100.098 56.257 1.00 11.57 87 PHE A C 1
ATOM 682 O O . PHE A 1 87 ? 20.223 99.384 55.416 1.00 11.84 87 PHE A O 1
ATOM 690 N N . ALA A 1 88 ? 20.025 100.060 57.544 1.00 12.00 88 ALA A N 1
ATOM 691 C CA . ALA A 1 88 ? 21.183 99.278 57.989 1.00 13.25 88 ALA A CA 1
ATOM 692 C C . ALA A 1 88 ? 21.168 97.805 57.562 1.00 14.20 88 ALA A C 1
ATOM 693 O O . ALA A 1 88 ? 22.193 97.275 57.120 1.00 12.49 88 ALA A O 1
ATOM 695 N N . GLY A 1 89 ? 20.021 97.139 57.698 1.00 16.72 89 GLY A N 1
ATOM 696 C CA . GLY A 1 89 ? 19.912 95.740 57.309 1.00 14.32 89 GLY A CA 1
ATOM 697 C C . GLY A 1 89 ? 20.226 95.485 55.840 1.00 14.16 89 GLY A C 1
ATOM 698 O O . GLY A 1 89 ? 21.120 94.686 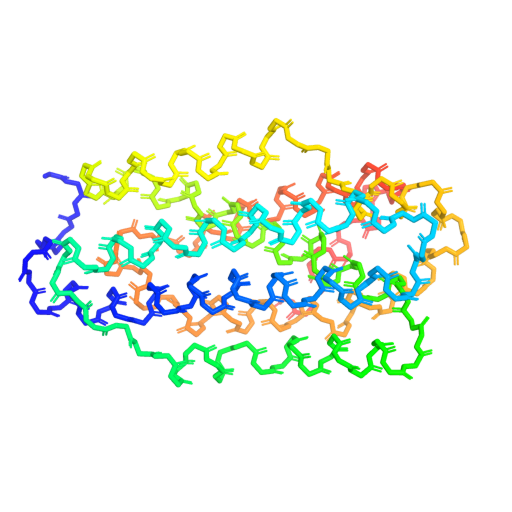55.518 1.00 12.16 89 GLY A O 1
ATOM 699 N N . LEU A 1 90 ? 19.504 96.149 54.942 1.00 12.50 90 LEU A N 1
ATOM 700 C CA . LEU A 1 90 ? 19.733 95.961 53.508 1.00 9.55 90 LEU A CA 1
ATOM 701 C C . LEU A 1 90 ? 21.115 96.463 53.098 1.00 8.79 90 LEU A C 1
ATOM 702 O O . LEU A 1 90 ? 21.789 95.851 52.255 1.00 9.98 90 LEU A O 1
ATOM 707 N N . HIS A 1 91 ? 21.531 97.587 53.685 1.00 9.71 91 HIS A N 1
ATOM 708 C CA . HIS A 1 91 ? 22.821 98.197 53.370 1.00 9.39 91 HIS A CA 1
ATOM 709 C C . HIS A 1 91 ? 23.942 97.240 53.766 1.00 8.23 91 HIS A C 1
ATOM 710 O O . HIS A 1 91 ? 24.901 97.027 53.004 1.00 8.78 91 HIS A O 1
ATOM 717 N N . GLY A 1 92 ? 23.818 96.651 54.951 1.00 9.15 92 GLY A N 1
ATOM 718 C CA . GLY A 1 92 ? 24.802 95.698 55.428 1.00 10.83 92 GLY A CA 1
ATOM 719 C C . GLY A 1 92 ? 24.863 94.472 54.539 1.00 9.56 92 GLY A C 1
ATOM 720 O O . GLY A 1 92 ? 25.945 94.000 54.196 1.00 10.15 92 GLY A O 1
ATOM 721 N N . ASN A 1 93 ? 23.697 93.959 54.147 1.00 9.94 93 ASN A N 1
ATOM 722 C CA . ASN A 1 93 ? 23.653 92.807 53.267 1.00 9.44 93 ASN A CA 1
ATOM 723 C C . ASN A 1 93 ? 24.277 93.120 51.915 1.00 9.75 93 ASN A C 1
ATOM 724 O O . ASN A 1 93 ? 24.978 92.277 51.343 1.00 9.84 93 ASN A O 1
ATOM 729 N N . PHE A 1 94 ? 24.013 94.319 51.399 1.00 8.48 94 PHE A N 1
ATOM 730 C CA . PHE A 1 94 ? 24.642 94.747 50.157 1.00 6.90 94 PHE A CA 1
ATOM 731 C C . PHE A 1 94 ? 26.166 94.767 50.265 1.00 8.79 94 PHE A C 1
ATOM 732 O O . PHE A 1 94 ? 26.864 94.261 49.378 1.00 7.73 94 PHE A O 1
ATOM 740 N N . GLN A 1 95 ? 26.677 95.405 51.314 1.00 9.41 95 GLN A N 1
ATOM 741 C CA . GLN A 1 95 ? 28.126 95.523 51.485 1.00 8.70 95 GLN A CA 1
ATOM 742 C C . GLN A 1 95 ? 28.780 94.165 51.676 1.00 9.62 95 GLN A C 1
ATOM 743 O O . GLN A 1 95 ? 29.865 93.923 51.157 1.00 10.44 95 GLN A O 1
ATOM 749 N N . HIS A 1 96 ? 28.119 93.254 52.384 1.00 9.48 96 HIS A N 1
ATOM 750 C CA A HIS A 1 96 ? 28.669 91.913 52.587 0.50 11.09 96 HIS A CA 1
ATOM 751 C CA B HIS A 1 96 ? 28.707 91.934 52.588 0.50 8.83 96 HIS A CA 1
ATOM 752 C C . HIS A 1 96 ? 28.739 91.157 51.265 1.00 9.77 96 HIS A C 1
ATOM 753 O O . HIS A 1 96 ? 29.738 90.502 50.948 1.00 10.15 96 HIS A O 1
ATOM 766 N N . ALA A 1 97 ? 27.669 91.246 50.479 1.00 8.50 97 ALA A N 1
ATOM 767 C CA . ALA A 1 97 ? 27.643 90.600 49.173 1.00 8.18 97 ALA A CA 1
ATOM 768 C C . ALA A 1 97 ? 28.716 91.197 48.272 1.00 8.24 97 ALA A C 1
ATOM 769 O O . ALA A 1 97 ? 29.405 90.478 47.567 1.00 8.26 97 ALA A O 1
ATOM 771 N N . PHE A 1 98 ? 28.842 92.520 48.288 1.00 9.17 98 PHE A N 1
ATOM 772 C CA . PHE A 1 98 ? 29.868 93.186 47.499 1.00 7.73 98 PHE A CA 1
ATOM 773 C C . PHE A 1 98 ? 31.260 92.665 47.857 1.00 10.54 98 PHE A C 1
ATOM 774 O O . PHE A 1 98 ? 32.077 92.391 46.963 1.00 9.34 98 PHE A O 1
ATOM 782 N N . SER A 1 99 ? 31.526 92.534 49.156 1.00 9.47 99 SER A N 1
ATOM 783 C CA . SER A 1 99 ? 32.860 92.125 49.604 1.00 9.92 99 SER A CA 1
ATOM 784 C C . SER A 1 99 ? 33.190 90.686 49.198 1.00 14.62 99 SER A C 1
ATOM 785 O O . SER A 1 99 ? 34.368 90.292 49.160 1.00 15.41 99 SER A O 1
ATOM 788 N N . GLU A 1 100 ? 32.154 89.900 48.906 1.00 10.82 100 GLU A N 1
ATOM 789 C CA . GLU A 1 100 ? 32.329 88.519 48.459 1.00 12.02 100 GLU A CA 1
ATOM 790 C C . GLU A 1 100 ? 32.251 88.392 46.936 1.00 11.74 100 GLU A C 1
ATOM 791 O O . GLU A 1 100 ? 32.316 87.289 46.389 1.00 13.36 100 GLU A O 1
ATOM 797 N N . GLY A 1 101 ? 32.110 89.521 46.239 1.00 10.29 101 GLY A N 1
ATOM 798 C CA . GLY A 1 101 ? 31.968 89.501 44.793 1.00 10.60 101 GLY A CA 1
ATOM 799 C C . GLY A 1 101 ? 30.644 88.944 44.282 1.00 11.07 101 GLY A C 1
ATOM 800 O O . GLY A 1 101 ? 30.549 88.524 43.111 1.00 13.61 101 GLY A O 1
ATOM 801 N N . LYS A 1 102 ? 29.619 88.963 45.136 1.00 9.49 102 LYS A N 1
ATOM 802 C CA . LYS A 1 102 ? 28.300 88.434 44.775 1.00 9.31 102 LYS A CA 1
ATOM 803 C C . LYS A 1 102 ? 27.446 89.490 44.072 1.00 9.38 102 LYS A C 1
ATOM 804 O O . LYS A 1 102 ? 26.524 90.065 44.666 1.00 10.08 102 LYS A O 1
ATOM 810 N N . VAL A 1 103 ? 27.783 89.736 42.801 1.00 9.76 103 VAL A N 1
ATOM 811 C CA . VAL A 1 103 ? 27.102 90.718 41.952 1.00 12.57 103 VAL A CA 1
ATOM 812 C C . VAL A 1 103 ? 25.603 90.487 41.883 1.00 11.08 103 VAL A C 1
ATOM 813 O O . VAL A 1 103 ? 24.818 91.436 41.932 1.00 9.76 103 VAL A O 1
ATOM 817 N N . VAL A 1 104 ? 25.211 89.223 41.757 1.00 12.75 104 VAL A N 1
ATOM 818 C CA . VAL A 1 104 ? 23.804 88.867 41.648 1.00 10.54 104 VAL A CA 1
ATOM 819 C C . VAL A 1 104 ? 23.018 89.357 42.855 1.00 10.43 104 VAL A C 1
ATOM 820 O O . VAL A 1 104 ? 21.962 89.985 42.709 1.00 10.32 104 VAL A O 1
ATOM 824 N N . THR A 1 105 ? 23.530 89.089 44.052 1.00 8.46 105 THR A N 1
ATOM 825 C CA . THR A 1 105 ? 22.841 89.533 45.252 1.00 9.07 105 THR A CA 1
ATOM 826 C C . THR A 1 105 ? 22.804 91.059 45.335 1.00 7.57 105 THR A C 1
ATOM 827 O O . THR A 1 105 ? 21.769 91.646 45.697 1.00 9.16 105 THR A O 1
ATOM 831 N N . CYS A 1 106 ? 23.917 91.708 44.986 1.00 7.17 106 CYS A N 1
ATOM 832 C CA . CYS A 1 106 ? 23.976 93.162 45.019 1.00 7.08 106 CYS A CA 1
ATOM 833 C C . CYS A 1 106 ? 22.941 93.779 44.081 1.00 7.53 106 CYS A C 1
ATOM 834 O O . CYS A 1 106 ? 22.261 94.741 44.448 1.00 9.49 106 CYS A O 1
ATOM 837 N N . LEU A 1 107 ? 22.815 93.206 42.887 1.00 8.06 107 LEU A N 1
ATOM 838 C CA . LEU A 1 107 ? 21.868 93.701 41.899 1.00 6.86 107 LEU A CA 1
ATOM 839 C C . LEU A 1 107 ? 20.428 93.467 42.356 1.00 10.65 107 LEU A C 1
ATOM 840 O O . LEU A 1 107 ? 19.565 94.333 42.153 1.00 9.90 107 LEU A O 1
ATOM 845 N N . LEU A 1 108 ? 20.155 92.309 42.955 1.00 9.86 108 LEU A N 1
ATOM 846 C CA . LEU A 1 108 ? 18.790 92.043 43.421 1.00 8.58 108 LEU A CA 1
ATOM 847 C C . LEU A 1 108 ? 18.419 93.089 44.469 1.00 9.45 108 LEU A C 1
ATOM 848 O O . LEU A 1 108 ? 17.327 93.666 44.439 1.00 9.75 108 LEU A O 1
ATOM 853 N N . ILE A 1 109 ? 19.333 93.345 45.396 1.00 8.37 109 ILE A N 1
ATOM 854 C CA . ILE A 1 109 ? 19.057 94.320 46.446 1.00 8.14 109 ILE A CA 1
ATOM 855 C C . ILE A 1 109 ? 18.874 95.740 45.912 1.00 9.45 109 ILE A C 1
ATOM 856 O O . ILE A 1 109 ? 17.879 96.402 46.233 1.00 9.22 109 ILE A O 1
ATOM 861 N N . GLN A 1 110 ? 19.801 96.206 45.083 1.00 8.38 110 GLN A N 1
ATOM 862 C CA . GLN A 1 110 ? 19.726 97.589 44.624 1.00 7.91 110 GLN A CA 1
ATOM 863 C C . GLN A 1 110 ? 18.810 97.782 43.423 1.00 8.21 110 GLN A C 1
ATOM 864 O O . GLN A 1 110 ? 17.915 98.632 43.464 1.00 10.22 110 GLN A O 1
ATOM 870 N N . ALA A 1 111 ? 19.018 97.003 42.362 1.00 8.95 111 ALA A N 1
ATOM 871 C CA . ALA A 1 111 ? 18.312 97.229 41.098 1.00 9.04 111 ALA A CA 1
ATOM 872 C C . ALA A 1 111 ? 16.874 96.701 41.080 1.00 8.46 111 ALA A C 1
ATOM 873 O O . ALA A 1 111 ? 16.046 97.167 40.283 1.00 11.46 111 ALA A O 1
ATOM 875 N N . LEU A 1 112 ? 16.567 95.734 41.946 1.00 8.65 112 LEU A N 1
ATOM 876 C CA . LEU A 1 112 ? 15.213 95.174 42.004 1.00 9.66 112 LEU A CA 1
ATOM 877 C C . LEU A 1 112 ? 14.451 95.628 43.249 1.00 10.80 112 LEU A C 1
ATOM 878 O O . LEU A 1 112 ? 13.452 96.349 43.153 1.00 11.00 112 LEU A O 1
ATOM 883 N N . ILE A 1 113 ? 14.921 95.218 44.422 1.00 10.02 113 ILE A N 1
ATOM 884 C CA . ILE A 1 113 ? 14.211 95.521 45.664 1.00 9.99 113 ILE A CA 1
ATOM 885 C C . ILE A 1 113 ? 14.103 97.030 45.941 1.00 10.28 113 ILE A C 1
ATOM 886 O O . ILE A 1 113 ? 12.992 97.553 46.075 1.00 11.38 113 ILE A O 1
ATOM 891 N N . ILE A 1 114 ? 15.234 97.722 46.033 1.00 9.99 114 ILE A N 1
ATOM 892 C CA . ILE A 1 114 ? 15.210 99.144 46.384 1.00 8.92 114 ILE A CA 1
AT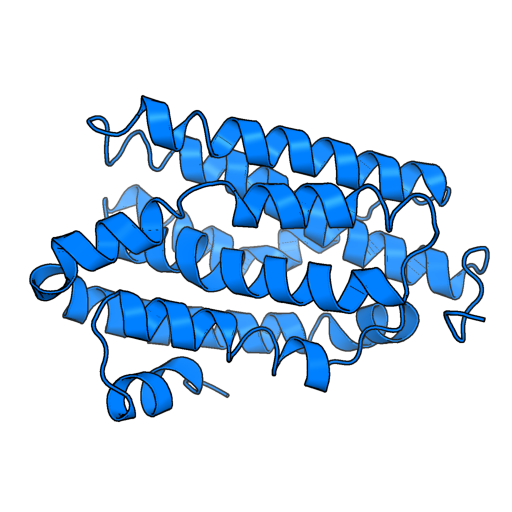OM 893 C C . ILE A 1 114 ? 14.543 99.977 45.298 1.00 12.59 114 ILE A C 1
ATOM 894 O O . ILE A 1 114 ? 13.734 100.847 45.596 1.00 11.80 114 ILE A O 1
ATOM 899 N N . GLU A 1 115 ? 14.864 99.685 44.042 1.00 9.94 115 GLU A N 1
ATOM 900 C CA . GLU A 1 115 ? 14.263 100.381 42.911 1.00 10.25 115 GLU A CA 1
ATOM 901 C C . GLU A 1 115 ? 12.738 100.267 42.954 1.00 12.74 115 GLU A C 1
ATOM 902 O O . GLU A 1 115 ? 12.029 101.257 42.736 1.00 12.04 115 GLU A O 1
ATOM 908 N N . ALA A 1 116 ? 12.228 99.073 43.250 1.00 10.03 116 ALA A N 1
ATOM 909 C CA . ALA A 1 116 ? 10.772 98.884 43.310 1.00 8.98 116 ALA A CA 1
ATOM 910 C C . ALA A 1 116 ? 10.148 99.606 44.509 1.00 11.58 116 ALA A C 1
ATOM 911 O O . ALA A 1 116 ? 9.045 100.173 44.409 1.00 14.46 116 ALA A O 1
ATOM 913 N N . PHE A 1 117 ? 10.848 99.573 45.637 1.00 10.27 117 PHE A N 1
ATOM 914 C CA . PHE A 1 117 ? 10.407 100.219 46.867 1.00 12.39 117 PHE A CA 1
ATOM 915 C C . PHE A 1 117 ? 10.351 101.726 46.611 1.00 13.87 117 PHE A C 1
ATOM 916 O O . PHE A 1 117 ? 9.362 102.391 46.939 1.00 14.34 117 PHE A O 1
ATOM 924 N N . ALA A 1 118 ? 11.405 102.253 45.995 1.00 12.79 118 ALA A N 1
ATOM 925 C CA . ALA A 1 118 ? 11.487 103.686 45.714 1.00 13.71 118 ALA A CA 1
ATOM 926 C C . ALA A 1 118 ? 10.381 104.163 44.771 1.00 12.72 118 ALA A C 1
ATOM 927 O O . ALA A 1 118 ? 9.678 105.144 45.071 1.00 12.10 118 ALA A O 1
ATOM 929 N N . ILE A 1 119 ? 10.206 103.476 43.643 1.00 11.74 119 ILE A N 1
ATOM 930 C CA . ILE A 1 119 ? 9.204 103.889 42.673 1.00 10.14 119 ILE A CA 1
ATOM 931 C C . ILE A 1 119 ? 7.799 103.782 43.272 1.00 14.63 119 ILE A C 1
ATOM 932 O O . ILE A 1 119 ? 6.949 104.630 43.008 1.00 12.09 119 ILE A O 1
ATOM 937 N N . ALA A 1 120 ? 7.570 102.768 44.103 1.00 14.16 120 ALA A N 1
ATOM 938 C CA . ALA A 1 120 ? 6.311 102.658 44.837 1.00 15.33 120 ALA A CA 1
ATOM 939 C C . ALA A 1 120 ? 6.075 103.899 45.691 1.00 12.35 120 ALA A C 1
ATOM 940 O O . ALA A 1 120 ? 4.995 104.515 45.633 1.00 16.06 120 ALA A O 1
ATOM 942 N N . ALA A 1 121 ? 7.073 104.245 46.495 1.00 12.75 121 ALA A N 1
ATOM 943 C CA . ALA A 1 121 ? 6.992 105.390 47.390 1.00 13.00 121 ALA A CA 1
ATOM 944 C C . ALA A 1 121 ? 6.715 106.665 46.599 1.00 13.87 121 ALA A C 1
ATOM 945 O O . ALA A 1 121 ? 5.833 107.456 46.957 1.00 11.99 121 ALA A O 1
ATOM 947 N N . TYR A 1 122 ? 7.462 106.859 45.519 1.00 8.98 122 TYR A N 1
ATOM 948 C CA . TYR A 1 122 ? 7.340 108.095 44.758 1.00 9.19 122 TYR A CA 1
ATOM 949 C C . TYR A 1 122 ? 5.966 108.205 44.118 1.00 10.31 122 TYR A C 1
ATOM 950 O O . TYR A 1 122 ? 5.339 109.275 44.122 1.00 10.39 122 TYR A O 1
ATOM 959 N N . ASN A 1 123 ? 5.470 107.105 43.572 1.00 9.80 123 ASN A N 1
ATOM 960 C CA . ASN A 1 123 ? 4.173 107.162 42.926 1.00 10.45 123 ASN A CA 1
ATOM 961 C C . ASN A 1 123 ? 3.010 107.375 43.892 1.00 10.28 123 ASN A C 1
ATOM 962 O O . ASN A 1 123 ? 2.027 108.024 43.539 1.00 12.34 123 ASN A O 1
ATOM 967 N N . ILE A 1 124 ? 3.132 106.865 45.114 1.00 9.55 124 ILE A N 1
ATOM 968 C CA . ILE A 1 124 ? 2.093 107.069 46.121 1.00 9.55 124 ILE A CA 1
ATOM 969 C C . ILE A 1 124 ? 2.186 108.475 46.714 1.00 11.24 124 ILE A C 1
ATOM 970 O O . ILE A 1 124 ? 1.169 109.077 47.078 1.00 10.67 124 ILE A O 1
ATOM 975 N N . TYR A 1 125 ? 3.403 109.009 46.788 1.00 10.38 125 TYR A N 1
ATOM 976 C CA . TYR A 1 125 ? 3.625 110.367 47.296 1.00 7.60 125 TYR A CA 1
ATOM 977 C C . TYR A 1 125 ? 3.121 111.441 46.329 1.00 9.17 125 TYR A C 1
ATOM 978 O O . TYR A 1 125 ? 2.556 112.451 46.763 1.00 7.73 125 TYR A O 1
ATOM 987 N N . ILE A 1 126 ? 3.348 111.246 45.027 1.00 7.35 126 ILE A N 1
ATOM 988 C CA . ILE A 1 126 ? 2.974 112.277 44.041 1.00 8.63 126 ILE A CA 1
ATOM 989 C C . ILE A 1 126 ? 1.584 112.931 44.240 1.00 9.47 126 ILE A C 1
ATOM 990 O O . ILE A 1 126 ? 1.494 114.168 44.291 1.00 10.10 126 ILE A O 1
ATOM 995 N N . PRO A 1 127 ? 0.511 112.123 44.392 1.00 8.85 127 PRO A N 1
ATOM 996 C CA . PRO A 1 127 ? -0.824 112.721 44.517 1.00 9.53 127 PRO A CA 1
ATOM 997 C C . PRO A 1 127 ? -1.041 113.526 45.798 1.00 12.02 127 PRO A C 1
ATOM 998 O O . PRO A 1 127 ? -1.971 114.326 45.820 1.00 12.76 127 PRO A O 1
ATOM 1002 N N . VAL A 1 128 ? -0.226 113.306 46.828 1.00 8.02 128 VAL A N 1
ATOM 1003 C CA . VAL A 1 128 ? -0.405 113.993 48.112 1.00 9.62 128 VAL A CA 1
ATOM 1004 C C . VAL A 1 128 ? 0.700 114.999 48.402 1.00 8.73 128 VAL A C 1
ATOM 1005 O O . VAL A 1 128 ? 0.691 115.661 49.440 1.00 9.37 128 VAL A O 1
ATOM 1009 N N . ALA A 1 129 ? 1.653 115.116 47.484 1.00 7.19 129 ALA A N 1
ATOM 1010 C CA . ALA A 1 129 ? 2.789 116.017 47.657 1.00 7.92 129 ALA A CA 1
ATOM 1011 C C . ALA A 1 129 ? 2.416 117.480 47.422 1.00 8.07 129 ALA A C 1
ATOM 1012 O O . ALA A 1 129 ? 1.557 117.806 46.596 1.00 8.57 129 ALA A O 1
ATOM 1014 N N . ASP A 1 130 ? 3.083 118.363 48.152 1.00 8.19 130 ASP A N 1
ATOM 1015 C CA . ASP A 1 130 ? 2.945 119.792 47.904 1.00 8.19 130 ASP A CA 1
ATOM 1016 C C . ASP A 1 130 ? 3.421 120.093 46.485 1.00 8.70 130 ASP A C 1
ATOM 1017 O O . ASP A 1 130 ? 4.140 119.286 45.885 1.00 10.08 130 ASP A O 1
ATOM 1022 N N . ASP A 1 131 ? 3.008 121.235 45.939 1.00 9.12 131 ASP A N 1
ATOM 1023 C CA . ASP A 1 131 ? 3.262 121.505 44.519 1.00 10.26 131 ASP A CA 1
ATOM 1024 C C . ASP A 1 131 ? 4.743 121.416 44.122 1.00 13.40 131 ASP A C 1
ATOM 1025 O O . ASP A 1 131 ? 5.078 120.861 43.080 1.00 11.89 131 ASP A O 1
ATOM 1030 N N . PHE A 1 132 ? 5.620 121.954 44.963 1.00 11.55 132 PHE A N 1
ATOM 1031 C CA . PHE A 1 132 ? 7.050 121.944 44.679 1.00 14.27 132 PHE A CA 1
ATOM 1032 C C . PHE A 1 132 ? 7.586 120.516 44.648 1.00 11.82 132 PHE A C 1
ATOM 1033 O O . PHE A 1 132 ? 8.240 120.101 43.685 1.00 13.05 132 PHE A O 1
ATOM 1041 N N . ALA A 1 133 ? 7.306 119.765 45.704 1.00 10.07 133 ALA A N 1
ATOM 1042 C CA . ALA A 1 133 ? 7.829 118.411 45.819 1.00 7.70 133 ALA A CA 1
ATOM 1043 C C . ALA A 1 133 ? 7.208 117.489 44.771 1.00 8.74 133 ALA A C 1
ATOM 1044 O O . ALA A 1 133 ? 7.848 116.525 44.312 1.00 9.32 133 ALA A O 1
ATOM 1046 N N . ARG A 1 134 ? 5.968 117.775 44.382 1.00 8.08 134 ARG A N 1
ATOM 1047 C CA . ARG A 1 134 ? 5.320 116.968 43.345 1.00 7.46 134 ARG A CA 1
ATOM 1048 C C . ARG A 1 134 ? 6.100 117.054 42.030 1.00 9.12 134 ARG A C 1
ATOM 1049 O O . ARG A 1 134 ? 6.330 116.040 41.369 1.00 9.78 134 ARG A O 1
ATOM 1057 N N . LYS A 1 135 ? 6.516 118.262 41.662 1.00 9.89 135 LYS A N 1
ATOM 1058 C CA A LYS A 1 135 ? 7.249 118.443 40.418 0.50 10.66 135 LYS A CA 1
ATOM 1059 C CA B LYS A 1 135 ? 7.292 118.503 40.441 0.50 11.67 135 LYS A CA 1
ATOM 1060 C C . LYS A 1 135 ? 8.597 117.720 40.472 1.00 9.02 135 LYS A C 1
ATOM 1061 O O . LYS A 1 135 ? 8.970 117.043 39.511 1.00 11.39 135 LYS A O 1
ATOM 1072 N N . ILE A 1 136 ? 9.313 117.837 41.586 1.00 9.47 136 ILE A N 1
ATOM 1073 C CA . ILE A 1 136 ? 10.583 117.155 41.725 1.00 9.40 136 ILE A CA 1
ATOM 1074 C C . ILE A 1 136 ? 10.398 115.645 41.616 1.00 9.84 136 ILE A C 1
ATOM 1075 O O . ILE A 1 136 ? 11.116 114.972 40.882 1.00 10.67 136 ILE A O 1
ATOM 1080 N N . THR A 1 137 ? 9.413 115.120 42.328 1.00 7.57 137 THR A N 1
ATOM 1081 C CA . THR A 1 137 ? 9.214 113.681 42.371 1.00 7.54 137 THR A CA 1
ATOM 1082 C C . THR A 1 137 ? 8.768 113.154 41.014 1.00 9.80 137 THR A C 1
ATOM 1083 O O . THR A 1 137 ? 9.204 112.088 40.572 1.00 9.57 137 THR A O 1
ATOM 1087 N N . GLU A 1 138 ? 7.928 113.919 40.327 1.00 8.33 138 GLU A N 1
ATOM 1088 C CA . GLU A 1 138 ? 7.534 113.550 38.971 1.00 10.97 138 GLU A CA 1
ATOM 1089 C C . GLU A 1 138 ? 8.752 113.449 38.054 1.00 11.12 138 GLU A C 1
ATOM 1090 O O . GLU A 1 138 ? 8.827 112.557 37.203 1.00 11.95 138 GLU A O 1
ATOM 1096 N N . GLY A 1 139 ? 9.702 114.366 38.223 1.00 11.97 139 GLY A N 1
ATOM 1097 C CA . GLY A 1 139 ? 10.915 114.344 37.422 1.00 9.40 139 GLY A CA 1
ATOM 1098 C C . GLY A 1 139 ? 11.766 113.120 37.698 1.00 9.55 139 GLY A C 1
ATOM 1099 O O . GLY A 1 139 ? 12.309 112.517 36.775 1.00 12.78 139 GLY A O 1
ATOM 1100 N N . VAL A 1 140 ? 11.887 112.757 38.973 1.00 8.41 140 VAL A N 1
ATOM 1101 C CA . VAL A 1 140 ? 12.635 111.570 39.365 1.00 11.34 140 VAL A CA 1
ATOM 1102 C C . VAL A 1 140 ? 11.991 110.316 38.773 1.00 11.78 140 VAL A C 1
ATOM 1103 O O . VAL A 1 140 ? 12.679 109.490 38.172 1.00 12.30 140 VAL A O 1
ATOM 1107 N N . VAL A 1 141 ? 10.674 110.182 38.937 1.00 10.94 141 VAL A N 1
ATOM 1108 C CA . VAL A 1 141 ? 9.936 109.061 38.353 1.00 11.91 141 VAL A CA 1
ATOM 1109 C C . VAL A 1 141 ? 10.110 108.993 36.825 1.00 17.34 141 VAL A C 1
ATOM 1110 O O . VAL A 1 141 ? 10.338 107.913 36.271 1.00 16.45 141 VAL A O 1
ATOM 1114 N N . LYS A 1 142 ? 10.025 110.139 36.150 1.00 11.22 142 LYS A N 1
ATOM 1115 C CA . LYS A 1 142 ? 10.213 110.194 34.703 1.00 11.22 142 LYS A CA 1
ATOM 1116 C C . LYS A 1 142 ? 11.601 109.682 34.331 1.00 14.28 142 LYS A C 1
ATOM 1117 O O . LYS A 1 142 ? 11.746 108.927 33.379 1.00 13.47 142 LYS A O 1
ATOM 1123 N N . ASP A 1 143 ? 12.615 110.070 35.102 1.00 13.39 143 ASP A N 1
ATOM 1124 C CA . ASP A 1 143 ? 13.989 109.630 34.837 1.00 14.61 143 ASP A CA 1
ATOM 1125 C C . ASP A 1 143 ? 14.117 108.125 34.944 1.00 15.33 143 ASP A C 1
ATOM 1126 O O . ASP A 1 143 ? 14.791 107.489 34.135 1.00 14.65 143 ASP A O 1
ATOM 1131 N N . GLU A 1 144 ? 13.493 107.552 35.967 1.00 15.61 144 GLU A N 1
ATOM 1132 C CA . GLU A 1 144 ? 13.548 106.113 36.148 1.00 15.88 144 GLU A CA 1
ATOM 1133 C C . GLU A 1 144 ? 12.849 105.393 34.996 1.00 20.38 144 GLU A C 1
ATOM 1134 O O . GLU A 1 144 ? 13.225 104.275 34.640 1.00 24.97 144 GLU A O 1
ATOM 1140 N N . TYR A 1 145 ? 11.857 106.049 34.395 1.00 21.62 145 TYR A N 1
ATOM 1141 C CA . TYR A 1 145 ? 11.133 105.475 33.265 1.00 21.63 145 TYR A CA 1
ATOM 1142 C C . TYR A 1 145 ? 11.894 105.592 31.940 1.00 24.90 145 TYR A C 1
ATOM 1143 O O . TYR A 1 145 ? 11.778 104.724 31.079 1.00 35.90 145 TYR A O 1
ATOM 1152 N N . THR A 1 146 ? 12.665 106.662 31.768 1.00 15.35 146 THR A N 1
ATOM 1153 C CA . THR A 1 146 ? 13.380 106.877 30.507 1.00 15.76 146 THR A CA 1
ATOM 1154 C C . THR A 1 146 ? 14.794 106.298 30.492 1.00 15.91 146 THR A C 1
ATOM 1155 O O . THR A 1 146 ? 15.523 106.444 29.509 1.00 16.95 146 THR A O 1
ATOM 1159 N N . HIS A 1 147 ? 15.197 105.664 31.587 1.00 14.62 147 HIS A N 1
ATOM 1160 C CA . HIS A 1 147 ? 16.498 105.008 31.639 1.00 13.40 147 HIS A CA 1
ATOM 1161 C C . HIS A 1 147 ? 16.328 103.509 31.804 1.00 15.29 147 HIS A C 1
ATOM 1162 O O . HIS A 1 147 ? 15.448 103.047 32.535 1.00 20.84 147 HIS A O 1
ATOM 1169 N N . LEU A 1 148 ? 17.162 102.753 31.101 1.00 18.01 148 LEU A N 1
ATOM 1170 C CA . LEU A 1 148 ? 17.169 101.302 31.211 1.00 20.28 148 LEU A CA 1
ATOM 1171 C C . LEU A 1 148 ? 17.529 100.889 32.633 1.00 15.88 148 LEU A C 1
ATOM 1172 O O . LEU A 1 148 ? 18.449 101.458 33.225 1.00 18.93 148 LEU A O 1
ATOM 1177 N N . ASN A 1 149 ? 16.801 99.919 33.193 1.00 17.53 149 ASN A N 1
ATOM 1178 C CA . ASN A 1 149 ? 17.218 99.335 34.464 1.00 18.42 149 ASN A CA 1
ATOM 1179 C C . ASN A 1 149 ? 18.316 98.334 34.168 1.00 16.95 149 ASN A C 1
ATOM 1180 O O . ASN A 1 149 ? 18.051 97.178 33.809 1.00 15.72 149 ASN A O 1
ATOM 1185 N N . TYR A 1 150 ? 19.552 98.794 34.312 1.00 17.62 150 TYR A N 1
ATOM 1186 C CA . TYR A 1 150 ? 20.715 97.996 33.965 1.00 19.89 150 TYR A CA 1
ATOM 1187 C C . TYR A 1 150 ? 20.754 96.669 34.720 1.00 21.35 150 TYR A C 1
ATOM 1188 O O . TYR A 1 150 ? 21.070 95.621 34.146 1.00 17.44 150 TYR A O 1
ATOM 1197 N N . GLY A 1 151 ? 20.479 96.726 36.019 1.00 20.24 151 GLY A N 1
ATOM 1198 C CA . GLY A 1 151 ? 20.599 95.546 36.855 1.00 18.86 151 GLY A CA 1
ATOM 1199 C C . GLY A 1 151 ? 19.600 94.481 36.461 1.00 17.58 151 GLY A C 1
ATOM 1200 O O . GLY A 1 151 ? 19.918 93.286 36.405 1.00 17.54 151 GLY A O 1
ATOM 1201 N N . GLU A 1 152 ? 18.377 94.914 36.194 1.00 14.64 152 GLU A N 1
ATOM 1202 C CA . GLU A 1 152 ? 17.336 94.014 35.753 1.00 16.74 152 GLU A CA 1
ATOM 1203 C C . GLU A 1 152 ? 17.750 93.353 34.444 1.00 14.65 152 GLU A C 1
ATOM 1204 O O . GLU A 1 152 ? 17.632 92.138 34.288 1.00 19.80 152 GLU A O 1
ATOM 1210 N N . GLU A 1 153 ? 18.241 94.158 33.504 1.00 16.45 153 GLU A N 1
ATOM 1211 C CA . GLU A 1 153 ? 18.626 93.638 32.196 1.00 18.73 153 GLU A CA 1
ATOM 1212 C C . GLU A 1 153 ? 19.819 92.699 32.273 1.00 16.60 153 GLU A C 1
ATOM 1213 O O . GLU A 1 153 ? 19.886 91.711 31.538 1.00 16.23 153 GLU A O 1
ATOM 1219 N N . TRP A 1 154 ? 20.763 93.012 33.155 1.00 15.40 154 TRP A N 1
ATOM 1220 C CA . TRP A 1 154 ? 21.924 92.153 33.361 1.00 15.68 154 TRP A CA 1
ATOM 1221 C C . TRP A 1 154 ? 21.485 90.805 33.927 1.00 15.12 154 TRP A C 1
ATOM 1222 O O . TRP A 1 154 ? 21.916 89.743 33.452 1.00 14.74 154 TRP A O 1
ATOM 1233 N N . LEU A 1 155 ? 20.622 90.852 34.938 1.00 13.94 155 LEU A N 1
ATOM 1234 C CA . LEU A 1 155 ? 20.120 89.635 35.556 1.00 16.22 155 LEU A CA 1
ATOM 1235 C C . LEU A 1 155 ? 19.332 88.798 34.552 1.00 18.26 155 LEU A C 1
ATOM 1236 O O . LEU A 1 155 ? 19.443 87.570 34.534 1.00 16.72 155 LEU A O 1
ATOM 1241 N N . LYS A 1 156 ? 18.542 89.466 33.713 1.00 15.78 156 LYS A N 1
ATOM 1242 C CA . LYS A 1 156 ? 17.786 88.787 32.660 1.00 15.25 156 LYS A CA 1
ATOM 1243 C C . LYS A 1 156 ? 18.717 88.075 31.680 1.00 20.24 156 LYS A C 1
ATOM 1244 O O . LYS A 1 156 ? 18.489 86.920 31.325 1.00 20.27 156 LYS A O 1
ATOM 1250 N N . ALA A 1 157 ? 19.784 88.756 31.269 1.00 16.94 157 ALA A N 1
ATOM 1251 C CA . ALA A 1 157 ? 20.746 88.183 30.332 1.00 20.42 157 ALA A CA 1
ATOM 1252 C C . ALA A 1 157 ? 21.488 86.996 30.931 1.00 21.42 157 ALA A C 1
ATOM 1253 O O . ALA A 1 157 ? 21.929 86.102 30.208 1.00 23.00 157 ALA A O 1
ATOM 1255 N N . ASN A 1 158 ? 21.643 87.005 32.250 1.00 17.65 158 ASN A N 1
ATOM 1256 C CA . ASN A 1 158 ? 22.388 85.960 32.940 1.00 18.20 158 ASN A CA 1
ATOM 1257 C C . ASN A 1 158 ? 21.524 85.080 33.842 1.00 20.57 158 ASN A C 1
ATOM 1258 O O . ASN A 1 158 ? 22.038 84.470 34.773 1.00 19.78 158 ASN A O 1
ATOM 1263 N N . PHE A 1 159 ? 20.228 85.005 33.546 1.00 18.89 159 PHE A N 1
ATOM 1264 C CA . PHE A 1 159 ? 19.238 84.392 34.441 1.00 24.50 159 PHE A CA 1
ATOM 1265 C C . PHE A 1 159 ? 19.539 82.959 34.868 1.00 27.96 159 PHE A C 1
ATOM 1266 O O . PHE A 1 159 ? 19.507 82.638 36.058 1.00 27.76 159 PHE A O 1
ATOM 1274 N N . ALA A 1 160 ? 19.798 82.101 33.889 1.00 25.87 160 ALA A N 1
ATOM 1275 C CA . ALA A 1 160 ? 20.012 80.683 34.155 1.00 35.07 160 ALA A CA 1
ATOM 1276 C C . ALA A 1 160 ? 21.075 80.448 35.226 1.00 31.95 160 ALA A C 1
ATOM 1277 O O . ALA A 1 160 ? 20.871 79.646 36.137 1.00 33.28 160 ALA A O 1
ATOM 1279 N N . THR A 1 161 ? 22.203 81.147 35.125 1.00 23.57 161 THR A N 1
ATOM 1280 C CA . THR A 1 161 ? 23.271 80.968 36.108 1.00 23.81 161 THR A CA 1
ATOM 1281 C C . THR A 1 161 ? 22.986 81.726 37.405 1.00 25.33 161 THR A C 1
ATOM 1282 O O . THR A 1 161 ? 23.438 81.329 38.477 1.00 22.05 161 THR A O 1
ATOM 1286 N N . ALA A 1 162 ? 22.219 82.808 37.301 1.00 19.45 162 ALA A N 1
ATOM 1287 C CA . ALA A 1 162 ? 21.947 83.672 38.444 1.00 16.69 162 ALA A CA 1
ATOM 1288 C C . ALA A 1 162 ? 20.772 83.199 39.287 1.00 14.36 162 ALA A C 1
ATOM 1289 O O . ALA A 1 162 ? 20.643 83.612 40.434 1.00 15.01 162 ALA A O 1
ATOM 1291 N N . LYS A 1 163 ? 19.919 82.358 38.710 1.00 15.00 163 LYS A N 1
ATOM 1292 C CA . LYS A 1 163 ? 18.626 82.016 39.315 1.00 14.68 163 LYS A CA 1
ATOM 1293 C C . LYS A 1 163 ? 18.704 81.549 40.767 1.00 17.10 163 LYS A C 1
ATOM 1294 O O . LYS A 1 163 ? 17.956 82.031 41.629 1.00 15.39 163 LYS A O 1
ATOM 1300 N N . GLU A 1 164 ? 19.609 80.611 41.030 1.00 18.48 164 GLU A N 1
ATOM 1301 C CA . GLU A 1 164 ? 19.740 80.022 42.357 1.00 14.90 164 GLU A CA 1
ATOM 1302 C C . GLU A 1 164 ? 20.077 81.088 43.394 1.00 12.55 164 GLU A C 1
ATOM 1303 O O . GLU A 1 164 ? 19.437 81.169 44.448 1.00 17.91 164 GLU A O 1
ATOM 1309 N N . GLU A 1 165 ? 21.061 81.920 43.078 1.00 12.57 165 GLU A N 1
ATOM 1310 C CA . GLU A 1 165 ? 21.468 82.976 43.991 1.00 11.45 165 GLU A CA 1
ATOM 1311 C C . GLU A 1 165 ? 20.369 84.033 44.157 1.00 13.53 165 GLU A C 1
ATOM 1312 O O . GLU A 1 165 ? 20.199 84.597 45.240 1.00 13.74 165 GLU A O 1
ATOM 1318 N N . LEU A 1 166 ? 19.640 84.317 43.080 1.00 12.79 166 LEU A N 1
ATOM 1319 C CA . LEU A 1 166 ? 18.549 85.282 43.149 1.00 12.42 166 LEU A CA 1
ATOM 1320 C C . LEU A 1 166 ? 17.501 84.792 44.141 1.00 14.73 166 LEU A C 1
ATOM 1321 O O . LEU A 1 166 ? 16.991 85.570 44.950 1.00 12.67 166 LEU A O 1
ATOM 1326 N N . GLU A 1 167 ? 17.185 83.500 44.092 1.00 14.89 167 GLU A N 1
ATOM 1327 C CA . GLU A 1 167 ? 16.211 82.935 45.015 1.00 14.33 167 GLU A CA 1
ATOM 1328 C C . GLU A 1 167 ? 16.696 83.051 46.456 1.00 13.55 167 GLU A C 1
ATOM 1329 O O . GLU A 1 167 ? 15.932 83.394 47.360 1.00 15.96 167 GLU A O 1
ATOM 1335 N N . GLN A 1 168 ? 17.983 82.807 46.656 1.00 13.79 168 GLN A N 1
ATOM 1336 C CA . GLN A 1 168 ? 18.561 82.870 47.987 1.00 11.79 168 GLN A CA 1
ATOM 1337 C C . GLN A 1 168 ? 18.587 84.311 48.504 1.00 16.44 168 GLN A C 1
ATOM 1338 O O . GLN A 1 168 ? 18.215 84.579 49.658 1.00 17.00 168 GLN A O 1
ATOM 1344 N N . ALA A 1 169 ? 18.994 85.238 47.640 1.00 11.39 169 ALA A N 1
ATOM 1345 C CA . ALA A 1 169 ? 19.064 86.655 48.008 1.00 10.21 169 ALA A CA 1
ATOM 1346 C C . ALA A 1 169 ? 17.675 87.223 48.290 1.00 11.90 169 ALA A C 1
ATOM 1347 O O . ALA A 1 169 ? 17.517 88.064 49.173 1.00 12.72 169 ALA A O 1
ATOM 1349 N N . ASN A 1 170 ? 16.669 86.761 47.556 1.00 11.90 170 ASN A N 1
ATOM 1350 C CA . ASN A 1 170 ? 15.305 87.178 47.836 1.00 10.87 170 ASN A CA 1
ATOM 1351 C C . ASN A 1 170 ? 14.866 86.746 49.237 1.00 10.53 170 ASN A C 1
ATOM 1352 O O . ASN A 1 170 ? 14.278 87.531 49.971 1.00 11.97 170 ASN A O 1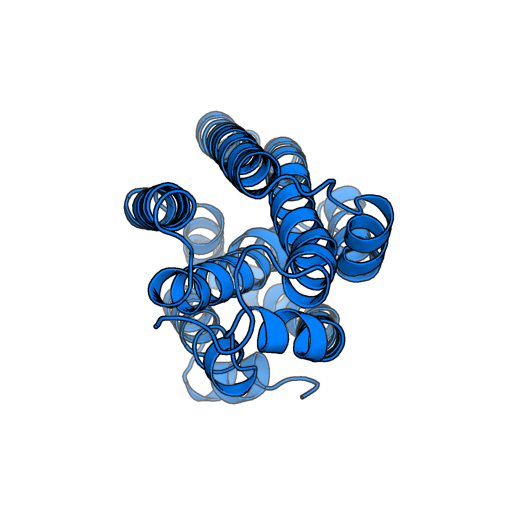
ATOM 1357 N N . LYS A 1 171 ? 15.164 85.505 49.614 1.00 13.64 171 LYS A N 1
ATOM 1358 C CA . LYS A 1 171 ? 14.734 85.003 50.925 1.00 13.09 171 LYS A CA 1
ATOM 1359 C C . LYS A 1 171 ? 15.393 85.790 52.053 1.00 16.17 171 LYS A C 1
ATOM 1360 O O . LYS A 1 171 ? 14.778 86.054 53.092 1.00 18.47 171 LYS A O 1
ATOM 1366 N N . GLU A 1 172 ? 16.644 86.179 51.839 1.00 13.06 172 GLU A N 1
ATOM 1367 C CA . GLU A 1 172 ? 17.400 86.868 52.875 1.00 15.71 172 GLU A CA 1
ATOM 1368 C C . GLU A 1 172 ? 17.027 88.338 52.996 1.00 17.97 172 GLU A C 1
ATOM 1369 O O . GLU A 1 172 ? 17.121 88.925 54.073 1.00 18.92 172 GLU A O 1
ATOM 1375 N N . ASN A 1 173 ? 16.590 88.935 51.892 1.00 12.39 173 ASN A N 1
ATOM 1376 C CA . ASN A 1 173 ? 16.404 90.383 51.868 1.00 11.39 173 ASN A CA 1
ATOM 1377 C C . ASN A 1 173 ? 14.971 90.890 51.801 1.00 10.95 173 ASN A C 1
ATOM 1378 O O . ASN A 1 173 ? 14.668 91.957 52.331 1.00 13.86 173 ASN A O 1
ATOM 1383 N N . LEU A 1 174 ? 14.082 90.146 51.155 1.00 11.99 174 LEU A N 1
ATOM 1384 C CA . LEU A 1 174 ? 12.700 90.614 51.081 1.00 14.48 174 LEU A CA 1
ATOM 1385 C C . LEU A 1 174 ? 12.029 90.802 52.454 1.00 12.19 174 LEU A C 1
ATOM 1386 O O . LEU A 1 174 ? 11.304 91.778 52.640 1.00 14.11 174 LEU A O 1
ATOM 1391 N N . PRO A 1 175 ? 12.287 89.902 53.430 1.00 12.38 175 PRO A N 1
ATOM 1392 C CA . PRO A 1 175 ? 11.690 90.157 54.747 1.00 13.73 175 PRO A CA 1
ATOM 1393 C C . PRO A 1 175 ? 12.099 91.503 55.358 1.00 15.67 175 PRO A C 1
ATOM 1394 O O . PRO A 1 175 ? 11.337 92.043 56.160 1.00 15.40 175 PRO A O 1
ATOM 1398 N N . LEU A 1 176 ? 13.266 92.028 54.989 1.00 14.96 176 LEU A N 1
ATOM 1399 C CA . LEU A 1 176 ? 13.687 93.349 55.463 1.00 13.38 176 LEU A CA 1
ATOM 1400 C C . LEU A 1 176 ? 12.804 94.472 54.909 1.00 18.18 176 LEU A C 1
ATOM 1401 O O . LEU A 1 176 ? 12.565 95.469 55.590 1.00 17.50 176 LEU A O 1
ATOM 1406 N N . VAL A 1 177 ? 12.330 94.318 53.674 1.00 14.49 177 VAL A N 1
ATOM 1407 C CA . VAL A 1 177 ? 11.353 95.249 53.102 1.00 14.34 177 VAL A CA 1
ATOM 1408 C C . VAL A 1 177 ? 10.061 95.348 53.913 1.00 15.92 177 VAL A C 1
ATOM 1409 O O . VAL A 1 177 ? 9.549 96.447 54.145 1.00 16.96 177 VAL A O 1
ATOM 1413 N N . TRP A 1 178 ? 9.518 94.208 54.328 1.00 16.79 178 TRP A N 1
ATOM 1414 C CA . TRP A 1 178 ? 8.299 94.216 55.124 1.00 14.30 178 TRP A CA 1
ATOM 1415 C C . TRP A 1 178 ? 8.558 94.922 56.439 1.00 16.22 178 TRP A C 1
ATOM 1416 O O . TRP A 1 178 ? 7.746 95.717 56.901 1.00 17.13 178 TRP A O 1
ATOM 1427 N N . LYS A 1 179 ? 9.716 94.646 57.023 1.00 13.00 179 LYS A N 1
ATOM 1428 C CA . LYS A 1 179 ? 10.107 95.291 58.262 1.00 14.68 179 LYS A CA 1
ATOM 1429 C C . LYS A 1 179 ? 10.171 96.802 58.077 1.00 16.42 179 LYS A C 1
ATOM 1430 O O . LYS A 1 179 ? 9.655 97.567 58.898 1.00 17.91 179 LYS A O 1
ATOM 1436 N N . MET A 1 180 ? 10.792 97.230 56.983 1.00 13.54 180 MET A N 1
ATOM 1437 C CA . MET A 1 180 ? 10.893 98.655 56.682 1.00 12.78 180 MET A CA 1
ATOM 1438 C C . MET A 1 180 ? 9.538 99.332 56.505 1.00 18.87 180 MET A C 1
ATOM 1439 O O . MET A 1 180 ? 9.306 100.425 57.029 1.00 17.04 180 MET A O 1
ATOM 1444 N N . LEU A 1 181 ? 8.646 98.682 55.766 1.00 13.35 181 LEU A N 1
ATOM 1445 C CA . LEU A 1 181 ? 7.307 99.221 55.553 1.00 14.80 181 LEU A CA 1
ATOM 1446 C C . LEU A 1 181 ? 6.541 99.369 56.863 1.00 18.96 181 LEU A C 1
ATOM 1447 O O . LEU A 1 181 ? 5.866 100.379 57.091 1.00 19.35 181 LEU A O 1
ATOM 1452 N N . ASN A 1 182 ? 6.650 98.370 57.730 1.00 15.46 182 ASN A N 1
ATOM 1453 C CA . ASN A 1 182 ? 5.982 98.443 59.017 1.00 17.75 182 ASN A CA 1
ATOM 1454 C C . ASN A 1 182 ? 6.531 99.580 59.865 1.00 24.03 182 ASN A C 1
ATOM 1455 O O . ASN A 1 182 ? 5.785 100.281 60.546 1.00 23.61 182 ASN A O 1
ATOM 1460 N N . GLN A 1 183 ? 7.842 99.774 59.803 1.00 17.65 183 GLN A N 1
ATOM 1461 C CA A GLN A 1 183 ? 8.501 100.829 60.559 0.50 16.79 183 GLN A CA 1
ATOM 1462 C CA B GLN A 1 183 ? 8.478 100.826 60.576 0.50 15.65 183 GLN A CA 1
ATOM 1463 C C . GLN A 1 183 ? 8.049 102.207 60.082 1.00 16.43 183 GLN A C 1
ATOM 1464 O O . GLN A 1 183 ? 7.831 103.121 60.882 1.00 21.34 183 GLN A O 1
ATOM 1475 N N . VAL A 1 184 ? 7.909 102.337 58.771 1.00 15.11 184 VAL A N 1
ATOM 1476 C CA . VAL A 1 184 ? 7.625 103.611 58.129 1.00 17.09 184 VAL A CA 1
ATOM 1477 C C . VAL A 1 184 ? 6.138 103.998 58.121 1.00 13.76 184 VAL A C 1
ATOM 1478 O O . VAL A 1 184 ? 5.798 105.149 57.836 1.00 13.47 184 VAL A O 1
ATOM 1482 N N . GLN A 1 185 ? 5.262 103.048 58.455 1.00 12.51 185 GLN A N 1
ATOM 1483 C CA . GLN A 1 185 ? 3.824 103.219 58.243 1.00 12.09 185 GLN A CA 1
ATOM 1484 C C . GLN A 1 185 ? 3.208 104.471 58.880 1.00 14.20 185 GLN A C 1
ATOM 1485 O O . GLN A 1 185 ? 2.446 105.187 58.225 1.00 13.72 185 GLN A O 1
ATOM 1491 N N . GLY A 1 186 ? 3.539 104.730 60.141 1.00 12.57 186 GLY A N 1
ATOM 1492 C CA . GLY A 1 186 ? 2.983 105.860 60.862 1.00 11.66 186 GLY A CA 1
ATOM 1493 C C . GLY A 1 186 ? 3.321 107.189 60.219 1.00 13.99 186 GLY A C 1
ATOM 1494 O O . GLY A 1 186 ? 2.435 108.008 59.949 1.00 12.30 186 GLY A O 1
ATOM 1495 N N . ASP A 1 187 ? 4.604 107.404 59.957 1.00 12.78 187 ASP A N 1
ATOM 1496 C CA . ASP A 1 187 ? 5.035 108.642 59.318 1.00 10.24 187 ASP A CA 1
ATOM 1497 C C . ASP A 1 187 ? 4.457 108.772 57.913 1.00 9.85 187 ASP A C 1
ATOM 1498 O O . ASP A 1 187 ? 4.036 109.860 57.490 1.00 10.05 187 ASP A O 1
ATOM 1503 N N . ALA A 1 188 ? 4.431 107.661 57.186 1.00 10.71 188 ALA A N 1
ATOM 1504 C CA . ALA A 1 188 ? 3.912 107.681 55.823 1.00 12.59 188 ALA A CA 1
ATOM 1505 C C . ALA A 1 188 ? 2.438 108.094 55.832 1.00 12.01 188 ALA A C 1
ATOM 1506 O O . ALA A 1 188 ? 1.997 108.862 54.971 1.00 11.56 188 ALA A O 1
ATOM 1508 N N . LYS A 1 189 ? 1.682 107.604 56.813 1.00 11.56 189 LYS A N 1
ATOM 1509 C CA . LYS A 1 189 ? 0.260 107.941 56.921 1.00 10.43 189 LYS A CA 1
ATOM 1510 C C . LYS A 1 189 ? 0.044 109.443 57.154 1.00 11.98 189 LYS A C 1
ATOM 1511 O O . LYS A 1 189 ? -0.886 110.043 56.604 1.00 13.00 189 LYS A O 1
ATOM 1517 N N . VAL A 1 190 ? 0.907 110.056 57.959 1.00 11.20 190 VAL A N 1
ATOM 1518 C CA . VAL A 1 190 ? 0.818 111.496 58.188 1.00 8.35 190 VAL A CA 1
ATOM 1519 C C . VAL A 1 190 ? 1.005 112.243 56.868 1.00 10.19 190 VAL A C 1
ATOM 1520 O O . VAL A 1 190 ? 0.404 113.300 56.647 1.00 12.15 190 VAL A O 1
ATOM 1524 N N . LEU A 1 191 ? 1.827 111.689 55.978 1.00 9.56 191 LEU A N 1
ATOM 1525 C CA . LEU A 1 191 ? 2.046 112.312 54.662 1.00 10.57 191 LEU A CA 1
ATOM 1526 C C . LEU A 1 191 ? 0.931 112.007 53.662 1.00 10.68 191 LEU A C 1
ATOM 1527 O O . LEU A 1 191 ? 0.960 112.484 52.518 1.00 12.83 191 LEU A O 1
ATOM 1532 N N . GLY A 1 192 ? -0.042 111.202 54.082 1.00 8.72 192 GLY A N 1
ATOM 1533 C CA . GLY A 1 192 ? -1.124 110.809 53.190 1.00 11.93 192 GLY A CA 1
ATOM 1534 C C . GLY A 1 192 ? -0.817 109.575 52.358 1.00 14.71 192 GLY A C 1
ATOM 1535 O O . GLY A 1 192 ? -1.525 109.276 51.393 1.00 16.05 192 GLY A O 1
ATOM 1536 N N . MET A 1 193 ? 0.227 108.845 52.734 1.00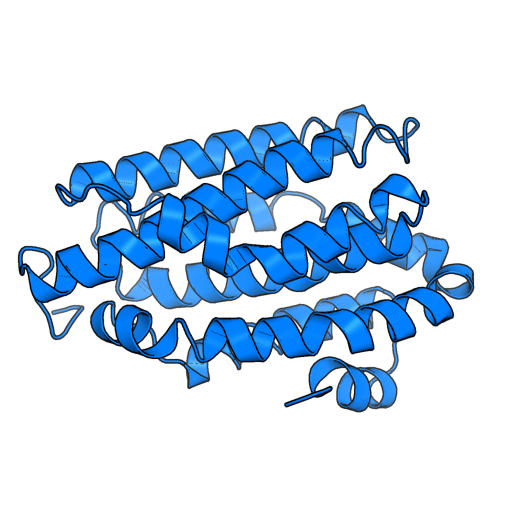 12.74 193 MET A N 1
ATOM 1537 C CA . MET A 1 193 ? 0.659 107.664 51.985 1.00 13.00 193 MET A CA 1
ATOM 1538 C C . MET A 1 193 ? 0.255 106.387 52.725 1.00 16.31 193 MET A C 1
ATOM 1539 O O . MET A 1 193 ? 0.786 106.093 53.799 1.00 18.99 193 MET A O 1
ATOM 1544 N N . GLU A 1 194 ? -0.677 105.629 52.150 1.00 15.02 194 GLU A N 1
ATOM 1545 C CA . GLU A 1 194 ? -1.232 104.449 52.819 1.00 15.93 194 GLU A CA 1
ATOM 1546 C C . GLU A 1 194 ? -0.390 103.193 52.611 1.00 16.96 194 GLU A C 1
ATOM 1547 O O . GLU A 1 194 ? 0.132 102.958 51.516 1.00 17.19 194 GLU A O 1
ATOM 1553 N N . LYS A 1 195 ? -0.245 102.389 53.665 1.00 18.85 195 LYS A N 1
ATOM 1554 C CA . LYS A 1 195 ? 0.629 101.221 53.593 1.00 23.31 195 LYS A CA 1
ATOM 1555 C C . LYS A 1 195 ? 0.162 100.233 52.531 1.00 16.57 195 LYS A C 1
ATOM 1556 O O . LYS A 1 195 ? 0.981 99.682 51.791 1.00 18.27 195 LYS A O 1
ATOM 1562 N N . GLU A 1 196 ? -1.148 100.016 52.462 1.00 20.42 196 GLU A N 1
ATOM 1563 C CA . GLU A 1 196 ? -1.729 99.098 51.487 1.00 19.22 196 GLU A CA 1
ATOM 1564 C C . GLU A 1 196 ? -1.342 99.480 50.056 1.00 17.98 196 GLU A C 1
ATOM 1565 O O . GLU A 1 196 ? -0.969 98.618 49.263 1.00 16.28 196 GLU A O 1
ATOM 1571 N N . ALA A 1 197 ? -1.406 100.774 49.740 1.00 15.67 197 ALA A N 1
ATOM 1572 C CA . ALA A 1 197 ? -1.013 101.269 48.418 1.00 17.31 197 ALA A CA 1
ATOM 1573 C C . ALA A 1 197 ? 0.478 101.059 48.152 1.00 16.66 197 ALA A C 1
ATOM 1574 O O . ALA A 1 197 ? 0.873 100.713 47.042 1.00 19.01 197 ALA A O 1
ATOM 1576 N N . LEU A 1 198 ? 1.302 101.289 49.168 1.00 15.03 198 LEU A N 1
ATOM 1577 C CA . LEU A 1 198 ? 2.743 101.091 49.041 1.00 13.30 198 LEU A CA 1
ATOM 1578 C C . LEU A 1 198 ? 3.082 99.620 48.780 1.00 14.80 198 LEU A C 1
ATOM 1579 O O . LEU A 1 198 ? 3.887 99.304 47.896 1.00 15.61 198 LEU A O 1
ATOM 1584 N N . VAL A 1 199 ? 2.463 98.727 49.548 1.00 19.95 199 VAL A N 1
ATOM 1585 C CA . VAL A 1 199 ? 2.669 97.295 49.369 1.00 20.20 199 VAL A CA 1
ATOM 1586 C C . VAL A 1 199 ? 2.256 96.870 47.958 1.00 20.44 199 VAL A C 1
ATOM 1587 O O . VAL A 1 199 ? 2.988 96.152 47.276 1.00 17.82 199 VAL A O 1
ATOM 1591 N N . GLU A 1 200 ? 1.098 97.336 47.503 1.00 17.13 200 GLU A N 1
ATOM 1592 C CA A GLU A 1 200 ? 0.595 97.010 46.170 0.50 18.79 200 GLU A CA 1
ATOM 1593 C CA B GLU A 1 200 ? 0.648 96.932 46.181 0.50 19.28 200 GLU A CA 1
ATOM 1594 C C . GLU A 1 200 ? 1.539 97.470 45.064 1.00 19.64 200 GLU A C 1
ATOM 1595 O O . GLU A 1 200 ? 1.892 96.709 44.159 1.00 23.47 200 GLU A O 1
ATOM 1606 N N . ASP A 1 201 ? 1.918 98.743 45.132 1.00 16.74 201 ASP A N 1
ATOM 1607 C CA . ASP A 1 201 ? 2.813 99.308 44.135 1.00 16.44 201 ASP A CA 1
ATOM 1608 C C . ASP A 1 201 ? 4.122 98.517 44.125 1.00 19.77 201 ASP A C 1
ATOM 1609 O O . ASP A 1 201 ? 4.643 98.204 43.065 1.00 17.77 201 ASP A O 1
ATOM 1614 N N . PHE A 1 202 ? 4.628 98.171 45.307 1.00 17.94 202 PHE A N 1
ATOM 1615 C CA . PHE A 1 202 ? 5.889 97.442 45.398 1.00 13.89 202 PHE A CA 1
ATOM 1616 C C . PHE A 1 202 ? 5.789 96.042 44.798 1.00 16.19 202 PHE A C 1
ATOM 1617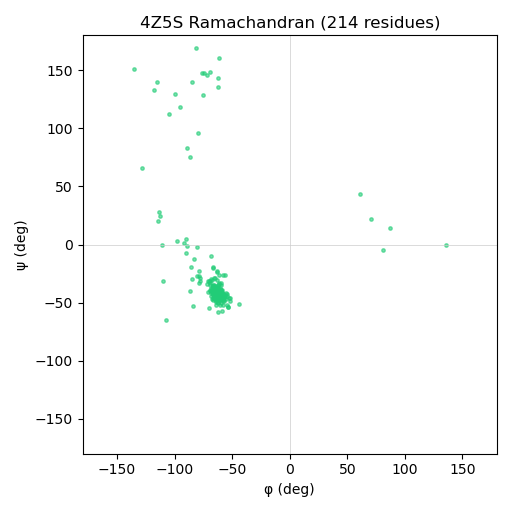 O O . PHE A 1 202 ? 6.680 95.601 44.063 1.00 17.42 202 PHE A O 1
ATOM 1625 N N . MET A 1 203 ? 4.712 95.337 45.118 1.00 14.59 203 MET A N 1
ATOM 1626 C CA A MET A 1 203 ? 4.573 93.963 44.652 0.50 15.61 203 MET A CA 1
ATOM 1627 C CA B MET A 1 203 ? 4.526 93.968 44.651 0.50 16.30 203 MET A CA 1
ATOM 1628 C C . MET A 1 203 ? 4.383 93.891 43.141 1.00 19.31 203 MET A C 1
ATOM 1629 O O . MET A 1 203 ? 4.901 92.984 42.493 1.00 16.55 203 MET A O 1
ATOM 1638 N N . ILE A 1 204 ? 3.667 94.853 42.581 1.00 20.50 204 ILE A N 1
ATOM 1639 C CA . ILE A 1 204 ? 3.495 94.887 41.142 1.00 25.10 204 ILE A CA 1
ATOM 1640 C C . ILE A 1 204 ? 4.828 95.184 40.450 1.00 21.31 204 ILE A C 1
ATOM 1641 O O . ILE A 1 204 ? 5.213 94.482 39.513 1.00 23.52 204 ILE A O 1
ATOM 1646 N N . SER A 1 205 ? 5.548 96.189 40.934 1.00 16.81 205 SER A N 1
ATOM 1647 C CA . SER A 1 205 ? 6.839 96.541 40.362 1.00 16.82 205 SER A CA 1
ATOM 1648 C C . SER A 1 205 ? 7.851 95.397 40.501 1.00 19.05 205 SER A C 1
ATOM 1649 O O . SER A 1 205 ? 8.523 95.029 39.536 1.00 15.96 205 SER A O 1
ATOM 1652 N N . TYR A 1 206 ? 7.947 94.833 41.700 1.00 14.59 206 TYR A N 1
ATOM 1653 C CA . TYR A 1 206 ? 8.931 93.789 41.971 1.00 14.95 206 TYR A CA 1
ATOM 1654 C C . TYR A 1 206 ? 8.588 92.530 41.178 1.00 17.36 206 TYR A C 1
ATOM 1655 O O . TYR A 1 206 ? 9.465 91.937 40.542 1.00 16.09 206 TYR A O 1
ATOM 1664 N N . GLY A 1 207 ? 7.311 92.138 41.204 1.00 14.88 207 GLY A N 1
ATOM 1665 C CA . GLY A 1 207 ? 6.824 90.989 40.463 1.00 15.72 207 GLY A CA 1
ATOM 1666 C C . GLY A 1 207 ? 7.045 91.109 38.964 1.00 16.72 207 GLY A C 1
ATOM 1667 O O . GLY A 1 207 ? 7.471 90.144 38.323 1.00 18.69 207 GLY A O 1
ATOM 1668 N N . GLU A 1 208 ? 6.760 92.284 38.402 1.00 19.71 208 GLU A N 1
ATOM 1669 C CA . GLU A 1 208 ? 7.014 92.521 36.979 1.00 20.26 208 GLU A CA 1
ATOM 1670 C C . GLU A 1 208 ? 8.494 92.360 36.633 1.00 18.06 208 GLU A C 1
ATOM 1671 O O . GLU A 1 208 ? 8.836 91.791 35.600 1.00 19.30 208 GLU A O 1
ATOM 1677 N N . ALA A 1 209 ? 9.366 92.859 37.505 1.00 16.46 209 ALA A N 1
ATOM 1678 C CA . ALA A 1 209 ? 10.805 92.734 37.309 1.00 17.27 209 ALA A CA 1
ATOM 1679 C C . ALA A 1 209 ? 11.239 91.270 37.348 1.00 17.23 209 ALA A C 1
ATOM 1680 O O . ALA A 1 209 ? 12.014 90.821 36.504 1.00 16.78 209 ALA A O 1
ATOM 1682 N N . LEU A 1 210 ? 10.734 90.522 38.323 1.00 17.13 210 LEU A N 1
ATOM 1683 C CA . LEU A 1 210 ? 11.075 89.105 38.421 1.00 16.20 210 LEU A CA 1
ATOM 1684 C C . LEU A 1 210 ? 10.601 88.334 37.189 1.00 14.38 210 LEU A C 1
ATOM 1685 O O . LEU A 1 210 ? 11.275 87.417 36.718 1.00 18.30 210 LEU A O 1
ATOM 1690 N N . SER A 1 211 ? 9.433 88.709 36.669 1.00 18.85 211 SER A N 1
ATOM 1691 C CA . SER A 1 211 ? 8.888 88.080 35.466 1.00 18.32 211 SER A CA 1
ATOM 1692 C C . SER A 1 211 ? 9.773 88.380 34.259 1.00 15.70 211 SER A C 1
ATOM 1693 O O . SER A 1 211 ? 10.104 87.486 33.481 1.00 19.96 211 SER A O 1
ATOM 1696 N N . ASN A 1 212 ? 10.169 89.641 34.117 1.00 22.35 212 ASN A N 1
ATOM 1697 C CA . ASN A 1 212 ? 11.022 90.035 33.005 1.00 20.32 212 ASN A CA 1
ATOM 1698 C C . ASN A 1 212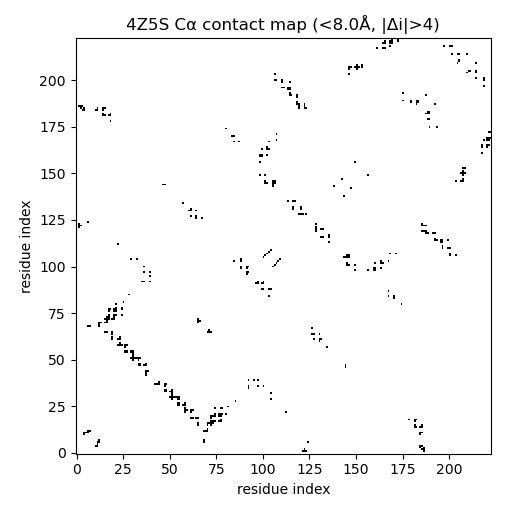 ? 12.341 89.284 33.026 1.00 22.30 212 ASN A C 1
ATOM 1699 O O . ASN A 1 212 ? 12.852 88.874 31.982 1.00 21.32 212 ASN A O 1
ATOM 1704 N N . ILE A 1 213 ? 12.878 89.093 34.225 1.00 16.48 213 ILE A N 1
ATOM 1705 C CA . ILE A 1 213 ? 14.155 88.415 34.388 1.00 17.66 213 ILE A CA 1
ATOM 1706 C C . ILE A 1 213 ? 14.062 86.932 34.022 1.00 18.99 213 ILE A C 1
ATOM 1707 O O . ILE A 1 213 ? 15.043 86.348 33.552 1.00 18.82 213 ILE A O 1
ATOM 1712 N N . GLY A 1 214 ? 12.884 86.330 34.202 1.00 17.88 214 GLY A N 1
ATOM 1713 C CA . GLY A 1 214 ? 12.695 84.944 33.797 1.00 19.76 214 GLY A CA 1
ATOM 1714 C C . GLY A 1 214 ? 11.961 84.019 34.755 1.00 21.20 214 GLY A C 1
ATOM 1715 O O . GLY A 1 214 ? 11.789 82.831 34.454 1.00 22.38 214 GLY A O 1
ATOM 1716 N N . PHE A 1 215 ? 11.538 84.539 35.905 1.00 18.23 215 PHE A N 1
ATOM 1717 C CA . PHE A 1 215 ? 10.777 83.729 36.864 1.00 19.05 215 PHE A CA 1
ATOM 1718 C C . PHE A 1 215 ? 9.342 83.513 36.395 1.00 18.48 215 PHE A C 1
ATOM 1719 O O . PHE A 1 215 ? 8.750 84.377 35.745 1.00 21.39 215 PHE A O 1
ATOM 1727 N N . SER A 1 216 ? 8.788 82.354 36.740 1.00 19.47 216 SER A N 1
ATOM 1728 C CA . SER A 1 216 ? 7.416 81.998 36.389 1.00 19.80 216 SER A CA 1
ATOM 1729 C C . SER A 1 216 ? 6.414 82.616 37.355 1.00 24.59 216 SER A C 1
ATOM 1730 O O . SER A 1 216 ? 6.791 83.143 38.403 1.00 24.03 216 SER A O 1
ATOM 1733 N N . THR A 1 217 ? 5.135 82.544 37.003 1.00 24.65 217 THR A N 1
ATOM 1734 C CA . THR A 1 217 ? 4.083 83.097 37.844 1.00 27.29 217 THR A CA 1
ATOM 1735 C C . THR A 1 217 ? 4.088 82.445 39.230 1.00 26.93 217 THR A C 1
ATOM 1736 O O . THR A 1 217 ? 3.940 83.131 40.248 1.00 27.09 217 THR A O 1
ATOM 1740 N N . ARG A 1 218 ? 4.277 81.128 39.263 1.00 26.51 218 ARG A N 1
ATOM 1741 C CA . ARG A 1 218 ? 4.331 80.395 40.526 1.00 25.50 218 ARG A CA 1
ATOM 1742 C C . ARG A 1 218 ? 5.555 80.768 41.350 1.00 23.45 218 ARG A C 1
ATOM 1743 O O . ARG A 1 218 ? 5.459 80.968 42.565 1.00 28.46 218 ARG A O 1
ATOM 1751 N N . GLU A 1 219 ? 6.704 80.869 40.691 1.00 21.63 219 GLU A N 1
ATOM 1752 C CA . GLU A 1 219 ? 7.919 81.305 41.371 1.00 19.32 219 GLU A CA 1
ATOM 1753 C C . GLU A 1 219 ? 7.756 82.708 41.979 1.00 22.42 219 GLU A C 1
ATOM 1754 O O . GLU A 1 219 ? 8.147 82.935 43.120 1.00 22.22 219 GLU A O 1
ATOM 1760 N N . ILE A 1 220 ? 7.143 83.631 41.237 1.00 20.82 220 ILE A N 1
ATOM 1761 C CA . ILE A 1 220 ? 6.950 85.000 41.723 1.00 18.26 220 ILE A CA 1
ATOM 1762 C C . ILE A 1 220 ? 6.013 85.056 42.934 1.00 21.27 220 ILE A C 1
ATOM 1763 O O . ILE A 1 220 ? 6.242 85.830 43.864 1.00 19.89 220 ILE A O 1
ATOM 1768 N N . MET A 1 221 ? 4.964 84.237 42.913 1.00 23.41 221 MET A N 1
ATOM 1769 C CA . MET A 1 221 ? 4.057 84.114 44.051 1.00 24.14 221 MET A CA 1
ATOM 1770 C C . MET A 1 221 ? 4.815 83.783 45.329 1.00 26.35 221 MET A C 1
ATOM 1771 O O . MET A 1 221 ? 4.679 84.469 46.345 1.00 26.72 221 MET A O 1
ATOM 1776 N N . ARG A 1 222 ? 5.602 82.714 45.266 1.00 26.38 222 ARG A N 1
ATOM 1777 C CA . ARG A 1 222 ? 6.406 82.264 46.393 1.00 26.81 222 ARG A CA 1
ATOM 1778 C C . ARG A 1 222 ? 7.420 83.321 46.807 1.00 25.32 222 ARG A C 1
ATOM 1779 O O . ARG A 1 222 ? 7.589 83.602 47.994 1.00 28.85 222 ARG A O 1
ATOM 1787 N N . MET A 1 223 ? 8.096 83.903 45.822 1.00 23.31 223 MET A N 1
ATOM 1788 C CA . MET A 1 223 ? 9.161 84.856 46.095 1.00 24.85 223 MET A CA 1
ATOM 1789 C C . MET A 1 223 ? 8.663 86.182 46.652 1.00 33.66 223 MET A C 1
ATOM 1790 O O . MET A 1 223 ? 9.105 86.611 47.715 1.00 29.44 223 MET A O 1
ATOM 1795 N N . SER A 1 224 ? 7.744 86.830 45.940 1.00 30.82 224 SER A N 1
ATOM 1796 C CA . SER A 1 224 ? 7.320 88.183 46.299 1.00 34.94 224 SER A CA 1
ATOM 1797 C C . SER A 1 224 ? 6.532 88.224 47.614 1.00 38.02 224 SER A C 1
ATOM 1798 O O . SER A 1 224 ? 6.273 89.292 48.162 1.00 37.40 224 SER A O 1
ATOM 1801 N N . SER A 1 225 ? 6.171 87.059 48.133 1.00 38.28 225 SER A N 1
ATOM 1802 C CA . SER A 1 225 ? 5.445 87.006 49.392 1.00 43.01 225 SER A CA 1
ATOM 1803 C C . SER A 1 225 ? 6.273 86.333 50.477 1.00 44.06 225 SER A C 1
ATOM 1804 O O . SER A 1 225 ? 5.730 85.859 51.474 1.00 46.36 225 SER A O 1
ATOM 1807 N N . TYR A 1 226 ? 7.589 86.285 50.289 1.00 37.02 226 TYR A N 1
ATOM 1808 C CA . TYR A 1 226 ? 8.435 85.612 51.267 1.00 31.94 226 TYR A CA 1
ATOM 1809 C C . TYR A 1 226 ? 8.620 86.439 52.532 1.00 32.78 226 TYR A C 1
ATOM 1810 O O . TYR A 1 226 ? 9.001 87.611 52.475 1.00 28.04 226 TYR A O 1
ATOM 1819 N N . GLY A 1 227 ? 8.364 85.810 53.673 1.00 30.89 227 GLY A N 1
ATOM 1820 C CA . GLY A 1 227 ? 8.561 86.455 54.956 1.00 35.64 227 GLY A CA 1
ATOM 1821 C C . GLY A 1 227 ? 7.414 87.362 55.363 1.00 38.85 227 GLY A C 1
ATOM 1822 O O . GLY A 1 227 ? 7.417 87.914 56.462 1.00 41.85 227 GLY A O 1
ATOM 1823 N N . LEU A 1 228 ? 6.432 87.528 54.480 1.00 39.40 228 LEU A N 1
ATOM 1824 C CA . LEU A 1 228 ? 5.291 88.390 54.779 1.00 39.15 228 LEU A CA 1
ATOM 1825 C C . LEU A 1 228 ? 4.343 87.701 55.753 1.00 41.02 228 LEU A C 1
ATOM 1826 O O . LEU A 1 228 ? 4.069 88.210 56.840 1.00 45.44 228 LEU A O 1
#

InterPro domains:
  IPR009078 Ferritin-like superfamily [SSF47240] (8-226)
  IPR012347 Ferritin-like [G3DSA:1.20.1260.10] (14-231)
  IPR022612 Long-chain fatty aldehyde decarbonylase [MF_00931] (1-229)
  IPR022612 Long-chain fatty aldehyde decarbonylase [PF11266] (14-228)
  IPR022612 Long-chain fatty aldehyde decarbonylase [TIGR04059] (11-228)

CATH classification: 1.20.1260.10

Radius of gyration: 16.99 Å; Cα contacts (8 Å, |Δi|>4): 265; chains: 1; bounding box: 41×44×33 Å

B-factor: mean 18.66, std 10.2, range [5.39, 55.06]